Protein AF-A0A938GQ40-F1 (afdb_monomer_lite)

Radius of gyration: 32.39 Å; chains: 1; bounding box: 114×92×61 Å

Foldseek 3Di:
DVCQVVCPLVVQLLLQQLDFPRWRWFQDDPVRDIDTHGRHDDDDDDDDDAHDDPNRLSDQDDDDDDDDVPRDPDDDDPVDCPVVVVVVVVVVVVCVVCVVVLVPDDFDDPPPQDDSSCSNLRSQRSVQVSVDDCSNVVSVVSSCVRVVVCCCPVVNLLLVLLVQLVVVCVVVVDQKDFLVRSQVSQCPDPPHQQCQDDPNGHHQDSVNSQVSCVVLVFHWDFDDDPPDTHTIGGNVSCPSVCVPRPDDDPDPPPPDDDDDDDDDDDDDDDDDDDDDDDDDDDDDDDDDDDDDDDDDDDDDDDDDDDDDDDDDDD

Sequence (314 aa):
DTYLPDHDELRGLLNAGHKRGAKAYRCEGDRNEVRGFAAFAPAALAGIGNLPGTLHDRSIIIRLVRAKPGEVSARFDSRRTQAEAELCGKLTRWGMDNASALEKCDPILPSDMFNRIADNWRPLFAIAAVAGGDWPTRAAEAFRSLTATDDIEAHGIGVWLLSDIRAQFTAANTDRFSSGDLVEALHQIDGRPWAEFGKARRAISTNQLASLLRRFGVSSRGIRVGNHTPRGYILGDFADAFDRYLPPSPNLECNSATTPADIGDSRPVQPQQLSGLLQSQTMTSTTIDSGCCTVAAPKPDPSMDALNPEVLNV

Structure (mmCIF, N/CA/C/O backbone):
data_AF-A0A938GQ40-F1
#
_entry.id   AF-A0A938GQ40-F1
#
loop_
_atom_site.group_PDB
_atom_site.id
_atom_site.type_symbol
_atom_site.label_atom_id
_atom_site.label_alt_id
_atom_site.label_comp_id
_atom_site.label_asym_id
_atom_site.label_entity_id
_atom_site.label_seq_id
_atom_site.pdbx_PDB_ins_code
_atom_site.Cartn_x
_atom_site.Cartn_y
_atom_site.Cartn_z
_atom_site.occupancy
_atom_site.B_iso_or_equiv
_atom_site.auth_seq_id
_atom_site.auth_comp_id
_atom_site.auth_asym_id
_atom_site.auth_atom_id
_atom_site.pdbx_PDB_model_num
ATOM 1 N N . ASP A 1 1 ? 16.069 7.877 4.250 1.00 49.72 1 ASP A N 1
ATOM 2 C CA . ASP A 1 1 ? 14.977 7.238 5.000 1.00 49.72 1 ASP A CA 1
ATOM 3 C C . ASP A 1 1 ? 14.446 8.138 6.113 1.00 49.72 1 ASP A C 1
ATOM 5 O O . ASP A 1 1 ? 13.314 8.590 6.019 1.00 49.72 1 ASP A O 1
ATOM 9 N N . THR A 1 2 ? 15.294 8.535 7.068 1.00 54.34 2 THR A N 1
ATOM 10 C CA . THR A 1 2 ? 14.933 9.326 8.263 1.00 54.34 2 THR A CA 1
ATOM 11 C C . THR A 1 2 ? 14.072 10.575 8.018 1.00 54.34 2 THR A C 1
ATOM 13 O O . THR A 1 2 ? 13.286 10.936 8.882 1.00 54.34 2 THR A O 1
ATOM 16 N N . TYR A 1 3 ? 14.183 11.218 6.852 1.00 61.72 3 TYR A N 1
ATOM 17 C CA . TYR A 1 3 ? 13.510 12.490 6.550 1.00 61.72 3 TYR A CA 1
ATOM 18 C C . TYR A 1 3 ? 12.254 12.366 5.680 1.00 61.72 3 TYR A C 1
ATOM 20 O O . TYR A 1 3 ? 11.587 13.366 5.435 1.00 61.72 3 TYR A O 1
ATOM 28 N N . LEU A 1 4 ? 11.917 11.168 5.184 1.00 68.62 4 LEU A N 1
ATOM 29 C CA . LEU A 1 4 ? 10.747 10.990 4.316 1.00 68.62 4 LEU A CA 1
ATOM 30 C C . LEU A 1 4 ? 9.417 11.399 4.988 1.00 68.62 4 LEU A C 1
ATOM 32 O O . LEU A 1 4 ? 8.575 11.970 4.291 1.00 68.62 4 LEU A O 1
ATOM 36 N N . PRO A 1 5 ? 9.203 11.165 6.301 1.00 63.06 5 PRO A N 1
ATOM 37 C CA . PRO A 1 5 ? 7.997 11.631 6.985 1.00 63.06 5 PRO A CA 1
ATOM 38 C C . PRO A 1 5 ? 7.847 13.158 6.999 1.00 63.06 5 PRO A C 1
ATOM 40 O O . PRO A 1 5 ? 6.729 13.646 6.850 1.00 63.06 5 PRO A O 1
ATOM 43 N N . ASP A 1 6 ? 8.961 13.886 7.118 1.00 68.06 6 ASP A N 1
ATOM 44 C CA . ASP A 1 6 ? 8.983 15.338 7.340 1.00 68.06 6 ASP A CA 1
ATOM 45 C C . ASP A 1 6 ? 9.123 16.154 6.034 1.00 68.06 6 ASP A C 1
ATOM 47 O O . ASP A 1 6 ? 9.018 17.377 6.048 1.00 68.06 6 ASP A O 1
ATOM 51 N N . HIS A 1 7 ? 9.341 15.495 4.886 1.00 77.69 7 HIS A N 1
ATOM 52 C CA . HIS A 1 7 ? 9.513 16.145 3.579 1.00 77.69 7 HIS A CA 1
ATOM 53 C C . HIS A 1 7 ? 8.263 16.045 2.691 1.00 77.69 7 HIS A C 1
ATOM 55 O O . HIS A 1 7 ? 8.177 15.228 1.768 1.00 77.69 7 HIS A O 1
ATOM 61 N N . ASP A 1 8 ? 7.296 16.930 2.926 1.00 76.19 8 ASP A N 1
ATOM 62 C CA . ASP A 1 8 ? 6.026 17.025 2.187 1.00 76.19 8 ASP A CA 1
ATOM 63 C C . ASP A 1 8 ? 6.216 17.116 0.673 1.00 76.19 8 ASP A C 1
ATOM 65 O O . ASP A 1 8 ? 5.505 16.464 -0.094 1.00 76.19 8 ASP A O 1
ATOM 69 N N . GLU A 1 9 ? 7.223 17.866 0.233 1.00 81.06 9 GLU A N 1
ATOM 70 C CA . GLU A 1 9 ? 7.544 17.996 -1.182 1.00 81.06 9 GLU A CA 1
ATOM 71 C C . GLU A 1 9 ? 7.951 16.661 -1.807 1.00 81.06 9 GLU A C 1
ATOM 73 O O . GLU A 1 9 ? 7.414 16.276 -2.851 1.00 81.06 9 GLU A O 1
ATOM 78 N N . LEU A 1 10 ? 8.872 15.931 -1.172 1.00 83.75 10 LEU A N 1
ATOM 79 C CA . LEU A 1 10 ? 9.334 14.635 -1.666 1.00 83.75 10 LEU A CA 1
ATOM 80 C C . LEU A 1 10 ? 8.177 13.633 -1.701 1.00 83.75 10 LEU A C 1
ATOM 82 O O . LEU A 1 10 ? 8.013 12.908 -2.682 1.00 83.75 10 LEU A O 1
ATOM 86 N N . ARG A 1 11 ? 7.314 13.653 -0.678 1.00 80.94 11 ARG A N 1
ATOM 87 C CA . ARG A 1 11 ? 6.087 12.849 -0.667 1.00 80.94 11 ARG A CA 1
ATOM 88 C C . ARG A 1 11 ? 5.161 13.238 -1.813 1.00 80.94 11 ARG A C 1
ATOM 90 O O . ARG A 1 11 ? 4.616 12.358 -2.472 1.00 80.94 11 ARG A O 1
ATOM 97 N N . GLY A 1 12 ? 4.992 14.529 -2.085 1.00 81.94 12 GLY A N 1
ATOM 98 C CA . GLY A 1 12 ? 4.217 15.032 -3.218 1.00 81.94 12 GLY A CA 1
ATOM 99 C C . GLY A 1 12 ? 4.752 14.543 -4.567 1.00 81.94 12 GLY A C 1
ATOM 100 O O . GLY A 1 12 ? 3.968 14.120 -5.414 1.00 81.94 12 GLY A O 1
ATOM 101 N N . LEU A 1 13 ? 6.078 14.530 -4.743 1.00 88.62 13 LEU A N 1
ATOM 102 C CA . LEU A 1 13 ? 6.735 14.020 -5.950 1.00 88.62 13 LEU A CA 1
ATOM 103 C C . LEU A 1 13 ? 6.476 12.520 -6.143 1.00 88.62 13 LEU A C 1
ATOM 105 O O . LEU A 1 13 ? 5.992 12.110 -7.195 1.00 88.62 13 LEU A O 1
ATOM 109 N N . LEU A 1 14 ? 6.734 11.713 -5.112 1.00 88.81 14 LEU A N 1
ATOM 110 C CA . LEU A 1 14 ? 6.525 10.262 -5.150 1.00 88.81 14 LEU A CA 1
ATOM 111 C C . LEU A 1 14 ? 5.047 9.903 -5.376 1.00 88.81 14 LEU A C 1
ATOM 113 O O . LEU A 1 14 ? 4.726 9.028 -6.174 1.00 88.81 14 LEU A O 1
ATOM 117 N N . ASN A 1 15 ? 4.130 10.633 -4.738 1.00 84.25 15 ASN A N 1
ATOM 118 C CA . ASN A 1 15 ? 2.692 10.470 -4.938 1.00 84.25 15 ASN A CA 1
ATOM 119 C C . ASN A 1 15 ? 2.249 10.803 -6.370 1.00 84.25 15 ASN A C 1
ATOM 121 O O . ASN A 1 15 ? 1.366 10.128 -6.902 1.00 84.25 15 ASN A O 1
ATOM 125 N N . ALA A 1 16 ? 2.835 11.833 -6.989 1.00 88.31 16 ALA A N 1
ATOM 126 C CA . ALA A 1 16 ? 2.591 12.155 -8.393 1.00 88.31 16 ALA A CA 1
ATOM 127 C C . ALA A 1 16 ? 3.133 11.057 -9.323 1.00 88.31 16 ALA A C 1
ATOM 129 O O . ALA A 1 16 ? 2.549 10.805 -10.370 1.00 88.31 16 ALA A O 1
ATOM 130 N N . GLY A 1 17 ? 4.191 10.349 -8.922 1.00 90.56 17 GLY A N 1
ATOM 131 C CA . GLY A 1 17 ? 4.762 9.244 -9.689 1.00 90.56 17 GLY A CA 1
ATOM 132 C C . GLY A 1 17 ? 3.893 7.989 -9.800 1.00 90.56 17 GLY A C 1
ATOM 133 O O . GLY A 1 17 ? 4.200 7.123 -10.610 1.00 90.56 17 GLY A O 1
ATOM 134 N N . HIS A 1 18 ? 2.786 7.896 -9.055 1.00 88.00 18 HIS A N 1
ATOM 135 C CA . HIS A 1 18 ? 1.905 6.719 -9.042 1.00 88.00 18 HIS A CA 1
ATOM 136 C C . HIS A 1 18 ? 1.128 6.500 -10.349 1.00 88.00 18 HIS A C 1
ATOM 138 O O . HIS A 1 18 ? 0.825 5.364 -10.700 1.00 88.00 18 HIS A O 1
ATOM 144 N N . LYS A 1 19 ? 0.814 7.566 -11.098 1.00 84.44 19 LYS A N 1
ATOM 145 C CA . LYS A 1 19 ? 0.010 7.475 -12.327 1.00 84.44 19 LYS A CA 1
ATOM 146 C C . LYS A 1 19 ? 0.706 8.147 -13.503 1.00 84.44 19 LYS A C 1
ATOM 148 O O . LYS A 1 19 ? 1.144 9.294 -13.410 1.00 84.44 19 LYS A O 1
ATOM 153 N N . ARG A 1 20 ? 0.746 7.462 -14.650 1.00 87.88 20 ARG A N 1
ATOM 154 C CA . ARG A 1 20 ? 1.286 8.025 -15.896 1.00 87.88 20 ARG A CA 1
ATOM 155 C C . ARG A 1 20 ? 0.554 9.324 -16.255 1.00 87.88 20 ARG A C 1
ATOM 157 O O . ARG A 1 20 ? -0.672 9.382 -16.232 1.00 87.88 20 ARG A O 1
ATOM 164 N N . GLY A 1 21 ? 1.325 10.358 -16.589 1.00 88.81 21 GLY A N 1
ATOM 165 C CA . GLY A 1 21 ? 0.817 11.682 -16.968 1.00 88.81 21 GLY A CA 1
ATOM 166 C C . GLY A 1 21 ? 0.632 12.665 -15.807 1.00 88.81 21 GLY A C 1
ATOM 167 O O . GLY A 1 21 ? 0.490 13.861 -16.058 1.00 88.81 21 GLY A O 1
ATOM 168 N N . ALA A 1 22 ? 0.690 12.210 -14.552 1.00 86.81 22 ALA A N 1
ATOM 169 C CA . ALA A 1 22 ? 0.696 13.114 -13.409 1.00 86.81 22 ALA A CA 1
ATOM 170 C C . ALA A 1 22 ? 2.022 13.892 -13.318 1.00 86.81 22 ALA A C 1
ATOM 172 O O . ALA A 1 22 ? 3.095 13.404 -13.694 1.00 86.81 22 ALA A O 1
ATOM 173 N N . LYS A 1 23 ? 1.929 15.135 -12.834 1.00 89.81 23 LYS A N 1
ATOM 174 C CA . LYS A 1 23 ? 3.057 16.062 -12.715 1.00 89.81 23 LYS A CA 1
ATOM 175 C C . LYS A 1 23 ? 3.237 16.521 -11.275 1.00 89.81 23 LYS A C 1
ATOM 177 O O . LYS A 1 23 ? 2.257 16.753 -10.570 1.00 89.81 23 LYS A O 1
ATOM 182 N N . ALA A 1 24 ? 4.488 16.695 -10.869 1.00 89.06 24 ALA A N 1
ATOM 183 C CA . ALA A 1 24 ? 4.846 17.399 -9.647 1.00 89.06 24 ALA A CA 1
ATOM 184 C C . ALA A 1 24 ? 5.193 18.849 -9.996 1.00 89.06 24 ALA A C 1
ATOM 186 O O . ALA A 1 24 ? 6.027 19.088 -10.866 1.00 89.06 24 ALA A O 1
ATOM 187 N N . TYR A 1 25 ? 4.553 19.815 -9.343 1.00 88.56 25 TYR A N 1
ATOM 188 C CA . TYR A 1 25 ? 4.799 21.234 -9.596 1.00 88.56 25 TYR A CA 1
ATOM 189 C C . TYR A 1 25 ? 5.833 21.790 -8.615 1.00 88.56 25 TYR A C 1
ATOM 191 O O . TYR A 1 25 ? 5.762 21.506 -7.415 1.00 88.56 25 TYR A O 1
ATOM 199 N N . ARG A 1 26 ? 6.800 22.556 -9.126 1.00 85.62 26 ARG A N 1
ATOM 200 C CA . ARG A 1 26 ? 7.845 23.239 -8.349 1.00 85.62 26 ARG A CA 1
ATOM 201 C C . ARG A 1 26 ? 8.100 24.632 -8.901 1.00 85.62 26 ARG A C 1
ATOM 203 O O . ARG A 1 26 ? 7.919 24.850 -10.094 1.00 85.62 26 ARG A O 1
ATOM 210 N N . CYS A 1 27 ? 8.521 25.543 -8.032 1.00 89.69 27 CYS A N 1
ATOM 211 C CA . CYS A 1 27 ? 9.027 26.845 -8.444 1.00 89.69 27 CYS A CA 1
ATOM 212 C C . CYS A 1 27 ? 10.487 26.704 -8.892 1.00 89.69 27 CYS A C 1
ATOM 214 O O . CYS A 1 27 ? 11.266 26.022 -8.228 1.00 89.69 27 CYS A O 1
ATOM 216 N N . GLU A 1 28 ? 10.850 27.327 -10.009 1.00 86.38 28 GLU A N 1
ATOM 217 C CA . GLU A 1 28 ? 12.201 27.292 -10.572 1.00 86.38 28 GLU A CA 1
ATOM 218 C C . GLU A 1 28 ? 12.726 28.717 -10.827 1.00 86.38 28 GLU A C 1
ATOM 220 O O . GLU A 1 28 ? 11.982 29.607 -11.251 1.00 86.38 28 GLU A O 1
ATOM 225 N N . GLY A 1 29 ? 14.025 28.914 -10.573 1.00 85.62 29 GLY A N 1
ATOM 226 C CA . GLY A 1 29 ? 14.751 30.165 -10.807 1.00 85.62 29 GLY A CA 1
ATOM 227 C C . GLY A 1 29 ? 14.433 31.298 -9.825 1.00 85.62 29 GLY A C 1
ATOM 228 O O . GLY A 1 29 ? 13.521 31.213 -9.006 1.00 85.62 29 GLY A O 1
ATOM 229 N N . ASP A 1 30 ? 15.165 32.406 -9.957 1.00 85.88 30 ASP A N 1
ATOM 230 C CA . ASP A 1 30 ? 15.061 33.575 -9.063 1.00 85.88 30 ASP A CA 1
ATOM 231 C C . ASP A 1 30 ? 13.681 34.254 -9.103 1.00 85.88 30 ASP A C 1
ATOM 233 O O . ASP A 1 30 ? 13.309 35.006 -8.203 1.00 85.88 30 ASP A O 1
ATOM 237 N N . ARG A 1 31 ? 12.899 33.977 -10.155 1.00 88.25 31 ARG A N 1
ATOM 238 C CA . ARG A 1 31 ? 11.536 34.486 -10.351 1.00 88.25 31 ARG A CA 1
ATOM 239 C C . ARG A 1 31 ? 10.442 33.566 -9.795 1.00 88.25 31 ARG A C 1
ATOM 241 O O . ARG A 1 31 ? 9.274 33.929 -9.885 1.00 88.25 31 ARG A O 1
ATOM 248 N N . ASN A 1 32 ? 10.798 32.421 -9.201 1.00 87.62 32 ASN A N 1
ATOM 249 C CA . ASN A 1 32 ? 9.863 31.437 -8.639 1.00 87.62 32 ASN A CA 1
ATOM 250 C C . ASN A 1 32 ? 8.763 30.996 -9.626 1.00 87.62 32 ASN A C 1
ATOM 252 O O . ASN A 1 32 ? 7.588 30.896 -9.266 1.00 87.62 32 ASN A O 1
ATOM 256 N N . GLU A 1 33 ? 9.126 30.730 -10.880 1.00 91.50 33 GLU A N 1
ATOM 257 C CA . GLU A 1 33 ? 8.159 30.333 -11.906 1.00 91.50 33 GLU A CA 1
ATOM 258 C C . GLU A 1 33 ? 7.681 28.894 -11.669 1.00 91.50 33 GLU A C 1
ATOM 260 O O . GLU A 1 33 ? 8.485 27.979 -11.498 1.00 91.50 33 GLU A O 1
ATOM 265 N N . VAL A 1 34 ? 6.362 28.673 -11.662 1.00 92.00 34 VAL A N 1
ATOM 266 C CA . VAL A 1 34 ? 5.787 27.342 -11.419 1.00 92.00 34 VAL A CA 1
ATOM 267 C C . VAL A 1 34 ? 5.932 26.465 -12.662 1.00 92.00 34 VAL A C 1
ATOM 269 O O . VAL A 1 34 ? 5.334 26.732 -13.705 1.00 92.00 34 VAL A O 1
ATOM 272 N N . ARG A 1 35 ? 6.656 25.352 -12.529 1.00 91.12 35 ARG A N 1
ATOM 273 C CA . ARG A 1 35 ? 6.888 24.368 -13.588 1.00 91.12 35 ARG A CA 1
ATOM 274 C C . ARG A 1 35 ? 6.435 22.976 -13.165 1.00 91.12 35 ARG A C 1
ATOM 276 O O . ARG A 1 35 ? 6.619 22.560 -12.025 1.00 91.12 35 ARG A O 1
ATOM 283 N N . GLY A 1 36 ? 5.814 22.251 -14.094 1.00 90.56 36 GLY A N 1
ATOM 284 C CA . GLY A 1 36 ? 5.361 20.876 -13.882 1.00 90.56 36 GLY A CA 1
ATOM 285 C C . GLY A 1 36 ? 6.365 19.856 -14.415 1.00 90.56 36 GLY A C 1
ATOM 286 O O . GLY A 1 36 ? 6.652 19.846 -15.611 1.00 90.56 36 GLY A O 1
ATOM 287 N N . PHE A 1 37 ? 6.826 18.959 -13.551 1.00 89.62 37 PHE A N 1
ATOM 288 C CA . PHE A 1 37 ? 7.779 17.895 -13.856 1.00 89.62 37 PHE A CA 1
ATOM 289 C C . PHE A 1 37 ? 7.057 16.554 -13.979 1.00 89.62 37 PHE A C 1
ATOM 291 O O . PHE A 1 37 ? 6.207 16.225 -13.150 1.00 89.62 37 PHE A O 1
ATOM 298 N N . ALA A 1 38 ? 7.385 15.771 -15.008 1.00 91.38 38 ALA A N 1
ATOM 299 C CA . ALA A 1 38 ? 6.886 14.405 -15.125 1.00 91.38 38 ALA A CA 1
ATOM 300 C C . ALA A 1 38 ? 7.489 13.552 -14.000 1.00 91.38 38 ALA A C 1
ATOM 302 O O . ALA A 1 38 ? 8.706 13.438 -13.899 1.00 91.38 38 ALA A O 1
ATOM 303 N N . ALA A 1 39 ? 6.632 12.980 -13.155 1.00 90.00 39 ALA A N 1
ATOM 304 C CA . ALA A 1 39 ? 7.060 12.245 -11.964 1.00 90.00 39 ALA A CA 1
ATOM 305 C C . ALA A 1 39 ? 6.899 10.723 -12.099 1.00 90.00 39 ALA A C 1
ATOM 307 O O . ALA A 1 39 ? 7.335 9.982 -11.223 1.00 90.00 39 ALA A O 1
ATOM 308 N N . PHE A 1 40 ? 6.242 10.253 -13.166 1.00 93.31 40 PHE A N 1
ATOM 309 C CA . PHE A 1 40 ? 5.928 8.838 -13.351 1.00 93.31 40 PHE A CA 1
ATOM 310 C C . PHE A 1 40 ? 7.191 8.011 -13.594 1.00 93.31 40 PHE A C 1
ATOM 312 O O . PHE A 1 40 ? 7.798 8.097 -14.662 1.00 93.31 40 PHE A O 1
ATOM 319 N N . ALA A 1 41 ? 7.550 7.197 -12.607 1.00 89.81 41 ALA A N 1
ATOM 320 C CA . ALA A 1 41 ? 8.665 6.267 -12.660 1.00 89.81 41 ALA A CA 1
ATOM 321 C C . ALA A 1 41 ? 8.455 5.142 -11.632 1.00 89.81 41 ALA A C 1
ATOM 323 O O . ALA A 1 41 ? 7.827 5.380 -10.595 1.00 89.81 41 ALA A O 1
ATOM 324 N N . PRO A 1 42 ? 8.995 3.934 -11.872 1.00 88.75 42 PRO A N 1
ATOM 325 C CA . PRO A 1 42 ? 9.117 2.947 -10.811 1.00 88.75 42 PRO A CA 1
ATOM 326 C C . PRO A 1 42 ? 10.068 3.485 -9.734 1.00 88.75 42 PRO A C 1
ATOM 328 O O . PRO A 1 42 ? 11.162 3.960 -10.040 1.00 88.75 42 PRO A O 1
ATOM 331 N N . ALA A 1 43 ? 9.654 3.402 -8.473 1.00 90.56 43 ALA A N 1
ATOM 332 C CA . ALA A 1 43 ? 10.458 3.818 -7.333 1.00 90.56 43 ALA A CA 1
ATOM 333 C C . ALA A 1 43 ? 10.536 2.678 -6.318 1.00 90.56 43 ALA A C 1
ATOM 335 O O . ALA A 1 43 ? 9.515 2.112 -5.933 1.00 90.56 43 ALA A O 1
ATOM 336 N N . ALA A 1 44 ? 11.752 2.367 -5.874 1.00 91.25 44 ALA A N 1
ATOM 337 C CA . ALA A 1 44 ? 11.993 1.470 -4.755 1.00 91.25 44 ALA A CA 1
ATOM 338 C C . ALA A 1 44 ? 12.426 2.304 -3.548 1.00 91.25 44 ALA A C 1
ATOM 340 O O . ALA A 1 44 ? 13.376 3.085 -3.629 1.00 91.25 44 ALA A O 1
ATOM 341 N N . LEU A 1 45 ? 11.715 2.146 -2.436 1.00 88.19 45 LEU A N 1
ATOM 342 C CA . LEU A 1 45 ? 12.014 2.810 -1.175 1.00 88.19 45 LEU A CA 1
ATOM 343 C C . LEU A 1 45 ? 12.424 1.743 -0.164 1.00 88.19 45 LEU A C 1
ATOM 345 O O . LEU A 1 45 ? 11.729 0.744 -0.002 1.00 88.19 45 LEU A O 1
ATOM 349 N N . ALA A 1 46 ? 13.546 1.964 0.513 1.00 87.44 46 ALA A N 1
ATOM 350 C CA . ALA A 1 46 ? 13.999 1.125 1.612 1.00 87.44 46 ALA A CA 1
ATOM 351 C C . ALA A 1 46 ? 14.092 1.978 2.874 1.00 87.44 46 ALA A C 1
ATOM 353 O O . ALA A 1 46 ? 14.667 3.072 2.848 1.00 87.44 46 ALA A O 1
ATOM 354 N N . GLY A 1 47 ? 13.525 1.471 3.965 1.00 82.56 47 GLY A N 1
ATOM 355 C CA . GLY A 1 47 ? 13.490 2.198 5.217 1.00 82.56 47 GLY A CA 1
ATOM 356 C C . GLY A 1 47 ? 13.032 1.385 6.416 1.00 82.56 47 GLY A C 1
ATOM 357 O O . GLY A 1 47 ? 12.585 0.247 6.282 1.00 82.56 47 GLY A O 1
ATOM 358 N N . ILE A 1 48 ? 13.182 1.978 7.596 1.00 73.50 48 ILE A N 1
ATOM 359 C CA . ILE A 1 48 ? 12.776 1.415 8.880 1.00 73.50 48 ILE A CA 1
ATOM 360 C C . ILE A 1 48 ? 11.420 2.002 9.274 1.00 73.50 48 ILE A C 1
ATOM 362 O O . ILE A 1 48 ? 11.249 3.216 9.366 1.00 73.50 48 ILE A O 1
ATOM 366 N N . GLY A 1 49 ? 10.473 1.122 9.595 1.00 71.69 49 GLY A N 1
ATOM 367 C CA . GLY A 1 49 ? 9.118 1.502 9.987 1.00 71.69 49 GLY A CA 1
ATOM 368 C C . GLY A 1 49 ? 8.156 1.563 8.801 1.00 71.69 49 GLY A C 1
ATOM 369 O O . GLY A 1 49 ? 8.389 0.951 7.763 1.00 71.69 49 GLY A O 1
ATOM 370 N N . ASN A 1 50 ? 7.042 2.272 8.982 1.00 70.69 50 ASN A N 1
ATOM 371 C CA . ASN A 1 50 ? 5.949 2.306 8.010 1.00 70.69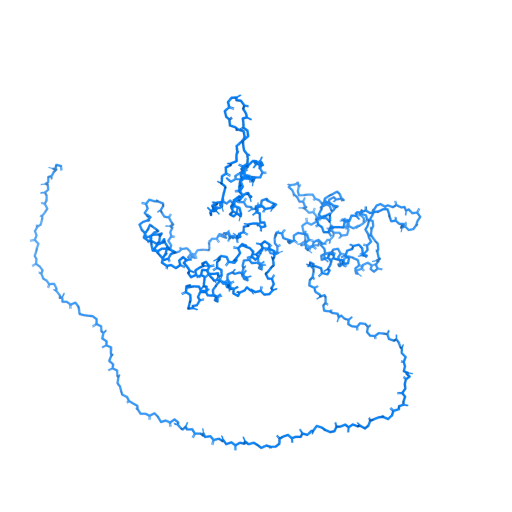 50 ASN A CA 1
ATOM 372 C C . ASN A 1 50 ? 6.022 3.543 7.102 1.00 70.69 50 ASN A C 1
ATOM 374 O O . ASN A 1 50 ? 6.387 4.635 7.546 1.00 70.69 50 ASN A O 1
ATOM 378 N N . LEU A 1 51 ? 5.594 3.386 5.844 1.00 71.69 51 LEU A N 1
ATOM 379 C CA . LEU A 1 51 ? 5.439 4.506 4.915 1.00 71.69 51 LEU A CA 1
ATOM 380 C C . LEU A 1 51 ? 4.277 5.430 5.336 1.00 71.69 51 LEU A C 1
ATOM 382 O O . LEU A 1 51 ? 3.255 4.957 5.836 1.00 71.69 51 LEU A O 1
ATOM 386 N N . PRO A 1 52 ? 4.389 6.753 5.119 1.00 66.69 52 PRO A N 1
ATOM 387 C CA . PRO A 1 52 ? 3.366 7.701 5.540 1.00 66.69 52 PRO A CA 1
ATOM 388 C C . PRO A 1 52 ? 2.163 7.753 4.581 1.00 66.69 52 PRO A C 1
ATOM 390 O O . PRO A 1 52 ? 2.315 8.025 3.388 1.00 66.69 52 PRO A O 1
ATOM 393 N N . GLY A 1 53 ? 0.953 7.624 5.138 1.00 67.56 53 GLY A N 1
ATOM 394 C CA . GLY A 1 53 ? -0.322 7.975 4.496 1.00 67.56 53 GLY A CA 1
ATOM 395 C C . GLY A 1 53 ? -0.476 7.447 3.067 1.00 67.56 53 GLY A C 1
ATOM 396 O O . GLY A 1 53 ? -0.313 6.263 2.812 1.00 67.56 53 GLY A O 1
ATOM 397 N N . THR A 1 54 ? -0.739 8.344 2.115 1.00 67.62 54 THR A N 1
ATOM 398 C CA . THR A 1 54 ? -1.021 7.990 0.713 1.00 67.62 54 THR A CA 1
ATOM 399 C C . THR A 1 54 ? 0.116 7.273 -0.015 1.00 67.62 54 THR A C 1
ATOM 401 O O . THR A 1 54 ? -0.148 6.656 -1.044 1.00 67.62 54 THR A O 1
ATOM 404 N N . LEU A 1 55 ? 1.367 7.377 0.455 1.00 76.00 55 LEU A N 1
ATOM 405 C CA . LEU A 1 55 ? 2.475 6.612 -0.126 1.00 76.00 55 LEU A CA 1
ATOM 406 C C . LEU A 1 55 ? 2.345 5.129 0.199 1.00 76.00 55 LEU A C 1
ATOM 408 O O . LEU A 1 55 ? 2.636 4.305 -0.661 1.00 76.00 55 LEU A O 1
ATOM 412 N N . HIS A 1 56 ? 1.864 4.804 1.399 1.00 76.81 56 HIS A N 1
ATOM 413 C CA . HIS A 1 56 ? 1.578 3.432 1.792 1.00 76.81 56 HIS A CA 1
ATOM 414 C C . HIS A 1 56 ? 0.535 2.811 0.856 1.00 76.81 56 HIS A C 1
ATOM 416 O O . HIS A 1 56 ? 0.802 1.797 0.223 1.00 76.81 56 HIS A O 1
ATOM 422 N N . ASP A 1 57 ? -0.606 3.483 0.668 1.00 69.31 57 ASP A N 1
ATOM 423 C CA . ASP A 1 57 ? -1.709 2.993 -0.179 1.00 69.31 57 ASP A CA 1
ATOM 424 C C . ASP A 1 57 ? -1.321 2.836 -1.662 1.00 69.31 57 ASP A C 1
ATOM 426 O O . ASP A 1 57 ? -2.013 2.178 -2.437 1.00 69.31 57 ASP A O 1
ATOM 430 N N . ARG A 1 58 ? -0.238 3.493 -2.088 1.00 81.31 58 ARG A N 1
ATOM 431 C CA . ARG A 1 58 ? 0.288 3.504 -3.463 1.00 81.31 58 ARG A CA 1
ATOM 432 C C . ARG A 1 58 ? 1.527 2.626 -3.644 1.00 81.31 58 ARG A C 1
ATOM 434 O O . ARG A 1 58 ? 2.177 2.717 -4.683 1.00 81.31 58 ARG A O 1
ATOM 441 N N . SER A 1 59 ? 1.872 1.823 -2.643 1.00 85.06 59 SER A N 1
ATOM 442 C CA . SER A 1 59 ? 3.054 0.965 -2.654 1.00 85.06 59 SER A CA 1
ATOM 443 C C . SER A 1 59 ? 2.672 -0.503 -2.488 1.00 85.06 59 SER A C 1
ATOM 445 O O . SER A 1 59 ? 1.613 -0.831 -1.960 1.00 85.06 59 SER A O 1
ATOM 447 N N . ILE A 1 60 ? 3.565 -1.388 -2.926 1.00 88.19 60 ILE A N 1
ATOM 448 C CA . ILE A 1 60 ? 3.572 -2.798 -2.526 1.00 88.19 60 ILE A CA 1
ATOM 449 C C . ILE A 1 60 ? 4.642 -2.923 -1.446 1.00 88.19 60 ILE A C 1
ATOM 451 O O . ILE A 1 60 ? 5.820 -2.676 -1.717 1.00 88.19 60 ILE A O 1
ATOM 455 N N . ILE A 1 61 ? 4.238 -3.238 -0.217 1.00 85.31 61 ILE A N 1
ATOM 456 C CA . ILE A 1 61 ? 5.153 -3.277 0.923 1.00 85.31 61 ILE A CA 1
ATOM 457 C C . ILE A 1 61 ? 5.799 -4.656 1.011 1.00 85.31 61 ILE A C 1
ATOM 459 O O . ILE A 1 61 ? 5.124 -5.679 1.077 1.00 85.31 61 ILE A O 1
ATOM 463 N N . ILE A 1 62 ? 7.131 -4.678 1.044 1.00 87.12 62 ILE A N 1
ATOM 464 C CA . ILE A 1 62 ? 7.917 -5.887 1.293 1.00 87.12 62 ILE A CA 1
ATOM 465 C C . ILE A 1 62 ? 8.610 -5.706 2.640 1.00 87.12 62 ILE A C 1
ATOM 467 O O . ILE A 1 62 ? 9.556 -4.925 2.766 1.00 87.12 62 ILE A O 1
ATOM 471 N N . ARG A 1 63 ? 8.128 -6.415 3.663 1.00 79.19 63 ARG A N 1
ATOM 472 C CA . ARG A 1 63 ? 8.711 -6.361 5.008 1.00 79.19 63 ARG A CA 1
ATOM 473 C C . ARG A 1 63 ? 9.942 -7.253 5.071 1.00 79.19 63 ARG A C 1
ATOM 475 O O . ARG A 1 63 ? 9.870 -8.455 4.834 1.00 79.19 63 ARG A O 1
ATOM 482 N N . LEU A 1 64 ? 11.077 -6.653 5.414 1.00 80.75 64 LEU A N 1
ATOM 483 C CA . LEU A 1 64 ? 12.313 -7.386 5.651 1.00 80.75 64 LEU A CA 1
ATOM 484 C C . LEU A 1 64 ? 12.378 -7.805 7.120 1.00 80.75 64 LEU A C 1
ATOM 486 O O . LEU A 1 64 ? 12.286 -6.970 8.019 1.00 80.75 64 LEU A O 1
ATOM 490 N N . VAL A 1 65 ? 12.568 -9.100 7.358 1.00 76.00 65 VAL A N 1
ATOM 491 C CA . VAL A 1 65 ? 12.782 -9.667 8.694 1.00 76.00 65 VAL A CA 1
ATOM 492 C C . VAL A 1 65 ? 14.249 -10.029 8.884 1.00 76.00 65 VAL A C 1
ATOM 494 O O . VAL A 1 65 ? 14.982 -10.258 7.920 1.00 76.00 65 VAL A O 1
ATOM 497 N N . ARG A 1 66 ? 14.705 -10.073 10.141 1.00 72.75 66 ARG A N 1
ATOM 498 C CA . ARG A 1 66 ? 16.058 -10.557 10.437 1.00 72.75 66 ARG A CA 1
ATOM 499 C C . ARG A 1 66 ? 16.161 -12.024 10.031 1.00 72.75 66 ARG A C 1
ATOM 501 O O . ARG A 1 66 ? 15.395 -12.844 10.527 1.00 72.75 66 ARG A O 1
ATOM 508 N N . ALA A 1 67 ? 17.131 -12.325 9.176 1.00 78.00 67 ALA A N 1
ATOM 509 C CA . ALA A 1 67 ? 17.436 -13.690 8.784 1.00 78.00 67 ALA A CA 1
ATOM 510 C C . ALA A 1 67 ? 17.880 -14.522 9.992 1.00 78.00 67 ALA A C 1
ATOM 512 O O . ALA A 1 67 ? 18.687 -14.068 10.813 1.00 78.00 67 ALA A O 1
ATOM 513 N N . LYS A 1 68 ? 17.387 -15.755 10.077 1.00 75.94 68 LYS A N 1
ATOM 514 C CA . LYS A 1 68 ? 17.909 -16.762 11.001 1.00 75.94 68 LYS A CA 1
ATOM 515 C C . LYS A 1 68 ? 19.274 -17.266 10.516 1.00 75.94 68 LYS A C 1
ATOM 517 O O . LYS A 1 68 ? 19.604 -17.134 9.331 1.00 75.94 68 LYS A O 1
ATOM 522 N N . PRO A 1 69 ? 20.079 -17.879 11.404 1.00 81.31 69 PRO A N 1
ATOM 523 C CA . PRO A 1 69 ? 21.306 -18.548 10.990 1.00 81.31 69 PRO A CA 1
ATOM 524 C C . PRO A 1 69 ? 21.030 -19.545 9.853 1.00 81.31 69 PRO A C 1
ATOM 526 O O . PRO A 1 69 ? 20.195 -20.432 9.999 1.00 81.31 69 PRO A O 1
ATOM 529 N N . GLY A 1 70 ? 21.716 -19.377 8.720 1.00 85.62 70 GLY A N 1
ATOM 530 C CA . GLY A 1 70 ? 21.593 -20.252 7.549 1.00 85.62 70 GLY A CA 1
ATOM 531 C C . GLY A 1 70 ? 20.496 -19.898 6.532 1.00 85.62 70 GLY A C 1
ATOM 532 O O . GLY A 1 70 ? 20.480 -20.508 5.470 1.00 85.62 70 GLY A O 1
ATOM 533 N N . GLU A 1 71 ? 19.620 -18.915 6.785 1.00 82.69 71 GLU A N 1
ATOM 534 C CA . GLU A 1 71 ? 18.569 -18.528 5.814 1.00 82.69 71 GLU A CA 1
ATOM 535 C C . GLU A 1 71 ? 19.106 -17.705 4.632 1.00 82.69 71 GLU A C 1
ATOM 537 O O . GLU A 1 71 ? 18.553 -17.746 3.536 1.00 82.69 71 GLU A O 1
ATOM 542 N N . VAL A 1 72 ? 20.194 -16.957 4.837 1.00 85.56 72 VAL A N 1
ATOM 543 C CA . VAL A 1 72 ? 20.841 -16.172 3.778 1.00 85.56 72 VAL A CA 1
ATOM 544 C C . VAL A 1 72 ? 22.027 -16.960 3.240 1.00 85.56 72 VAL A C 1
ATOM 546 O O . VAL A 1 72 ? 23.032 -17.129 3.928 1.00 85.56 72 VAL A O 1
ATOM 549 N N . SER A 1 73 ? 21.901 -17.427 1.997 1.00 83.69 73 SER A N 1
ATOM 550 C CA . SER A 1 73 ? 22.897 -18.266 1.318 1.00 83.69 73 SER A CA 1
ATOM 551 C C . SER A 1 73 ? 24.195 -17.526 0.993 1.00 83.69 73 SER A C 1
ATOM 553 O O . SER A 1 73 ? 25.275 -18.111 1.046 1.00 83.69 73 SER A O 1
ATOM 555 N N . ALA A 1 74 ? 24.105 -16.236 0.669 1.00 85.06 74 ALA A N 1
ATOM 556 C CA . ALA A 1 74 ? 25.250 -15.388 0.383 1.00 85.06 74 ALA A CA 1
ATOM 557 C C . ALA A 1 74 ? 24.957 -13.938 0.768 1.00 85.06 74 ALA A C 1
ATOM 559 O O . ALA A 1 74 ? 23.851 -13.428 0.586 1.00 85.06 74 ALA A O 1
ATOM 560 N N . ARG A 1 75 ? 25.978 -13.248 1.280 1.00 84.81 75 ARG A N 1
ATOM 561 C CA . ARG A 1 75 ? 25.907 -11.804 1.503 1.00 84.81 75 ARG A CA 1
ATOM 562 C C . ARG A 1 75 ? 25.971 -11.085 0.156 1.00 84.81 75 ARG A C 1
ATOM 564 O O . ARG A 1 75 ? 26.859 -11.365 -0.643 1.00 84.81 75 ARG A O 1
ATOM 571 N N . PHE A 1 76 ? 25.087 -10.112 -0.047 1.00 88.19 76 PHE A N 1
ATOM 572 C CA . PHE A 1 76 ? 25.176 -9.203 -1.187 1.00 88.19 76 PHE A CA 1
ATOM 573 C C . PHE A 1 76 ? 26.468 -8.368 -1.126 1.00 88.19 76 PHE A C 1
ATOM 575 O O . PHE A 1 76 ? 26.761 -7.746 -0.099 1.00 88.19 76 PHE A O 1
ATOM 582 N N . ASP A 1 77 ? 27.224 -8.340 -2.226 1.00 90.06 77 ASP A N 1
ATOM 583 C CA . ASP A 1 77 ? 28.426 -7.518 -2.391 1.00 90.06 77 ASP A CA 1
ATOM 584 C C . ASP A 1 77 ? 28.215 -6.524 -3.535 1.00 90.06 77 ASP A C 1
ATOM 586 O O . ASP A 1 77 ? 28.247 -6.883 -4.711 1.00 90.06 77 ASP A O 1
ATOM 590 N N . SER A 1 78 ? 28.048 -5.248 -3.188 1.00 91.06 78 SER A N 1
ATOM 591 C CA . SER A 1 78 ? 27.797 -4.170 -4.150 1.00 91.06 78 SER A CA 1
ATOM 592 C C . SER A 1 78 ? 28.939 -3.934 -5.142 1.00 91.06 78 SER A C 1
ATOM 594 O O . SER A 1 78 ? 28.754 -3.215 -6.120 1.00 91.06 78 SER A O 1
ATOM 596 N N . ARG A 1 79 ? 30.117 -4.524 -4.917 1.00 94.19 79 ARG A N 1
ATOM 597 C CA . ARG A 1 79 ? 31.267 -4.441 -5.829 1.00 94.19 79 ARG A CA 1
ATOM 598 C C . ARG A 1 79 ? 31.244 -5.530 -6.902 1.00 94.19 79 ARG A C 1
ATOM 600 O O . ARG A 1 79 ? 32.041 -5.474 -7.833 1.00 94.19 79 ARG A O 1
ATOM 607 N N . ARG A 1 80 ? 30.381 -6.542 -6.764 1.00 92.56 80 ARG A N 1
ATOM 608 C CA . ARG A 1 80 ? 30.305 -7.708 -7.655 1.00 92.56 80 ARG A CA 1
ATOM 609 C C . ARG A 1 80 ? 28.870 -7.914 -8.132 1.00 92.56 80 ARG A C 1
ATOM 611 O O . ARG A 1 80 ? 28.187 -8.807 -7.654 1.00 92.56 80 ARG A O 1
ATOM 618 N N . THR A 1 81 ? 28.449 -7.104 -9.099 1.00 95.00 81 THR A N 1
ATOM 619 C CA . THR A 1 81 ? 27.054 -7.036 -9.571 1.00 95.00 81 THR A CA 1
ATOM 620 C C . THR A 1 81 ? 26.835 -7.612 -10.977 1.00 95.00 81 THR A C 1
ATOM 622 O O . THR A 1 81 ? 25.877 -7.263 -11.667 1.00 95.00 81 THR A O 1
ATOM 625 N N . GLN A 1 82 ? 27.748 -8.467 -11.455 1.00 95.38 82 GLN A N 1
ATOM 626 C CA . GLN A 1 82 ? 27.719 -8.983 -12.830 1.00 95.38 82 GLN A CA 1
ATOM 627 C C . GLN A 1 82 ? 26.439 -9.784 -13.123 1.00 95.38 82 GLN A C 1
ATOM 629 O O . GLN A 1 82 ? 25.852 -9.637 -14.193 1.00 95.38 82 GLN A O 1
ATOM 634 N N . ALA A 1 83 ? 25.996 -10.604 -12.165 1.00 92.69 83 ALA A N 1
ATOM 635 C CA . ALA A 1 83 ? 24.790 -11.416 -12.306 1.00 92.69 83 ALA A CA 1
ATOM 636 C C . ALA A 1 83 ? 23.524 -10.543 -12.343 1.00 92.69 83 ALA A C 1
ATOM 638 O O . ALA A 1 83 ? 22.628 -10.777 -13.152 1.00 92.69 83 ALA A O 1
ATOM 639 N N . GLU A 1 84 ? 23.466 -9.500 -11.514 1.00 93.50 84 GLU A N 1
ATOM 640 C CA . GLU A 1 84 ? 22.378 -8.525 -11.486 1.00 93.50 84 GLU A CA 1
ATOM 641 C C . GLU A 1 84 ? 22.332 -7.713 -12.783 1.00 93.50 84 GLU A C 1
ATOM 643 O O . GLU A 1 84 ? 21.252 -7.491 -13.327 1.00 93.50 84 GLU A O 1
ATOM 648 N N . ALA A 1 85 ? 23.488 -7.309 -13.317 1.00 95.38 85 ALA A N 1
ATOM 649 C CA . ALA A 1 85 ? 23.572 -6.607 -14.595 1.00 95.38 85 ALA A CA 1
ATOM 650 C C . ALA A 1 85 ? 23.066 -7.479 -15.757 1.00 95.38 85 ALA A C 1
ATOM 652 O O . ALA A 1 85 ? 22.290 -7.011 -16.593 1.00 95.38 85 ALA A O 1
ATOM 653 N N . GLU A 1 86 ? 23.448 -8.759 -15.786 1.00 97.25 86 GLU A N 1
ATOM 654 C CA . GLU A 1 86 ? 22.944 -9.722 -16.768 1.00 97.25 86 GLU A CA 1
ATOM 655 C C . GLU A 1 86 ? 21.425 -9.909 -16.643 1.00 97.25 86 GLU A C 1
ATOM 657 O O . GLU A 1 86 ? 20.704 -9.862 -17.644 1.00 97.25 86 GLU A O 1
ATOM 662 N N . LEU A 1 87 ? 20.920 -10.070 -15.416 1.00 96.12 87 LEU A N 1
ATOM 663 C CA . LEU A 1 87 ? 19.490 -10.190 -15.148 1.00 96.12 87 LEU A CA 1
ATOM 664 C C . LEU A 1 87 ? 18.726 -8.941 -15.610 1.00 96.12 87 LEU A C 1
ATOM 666 O O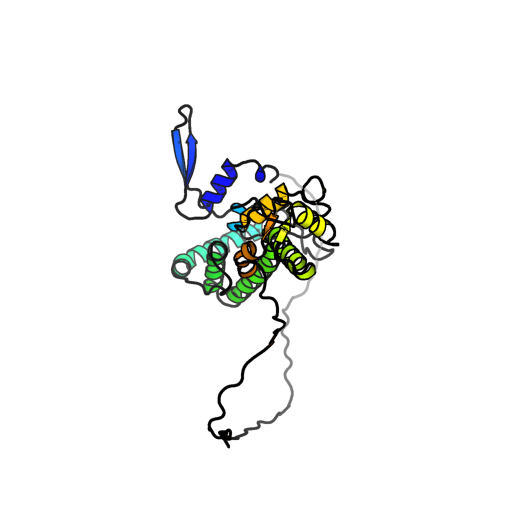 . LEU A 1 87 ? 17.715 -9.070 -16.297 1.00 96.12 87 LEU A O 1
ATOM 670 N N . CYS A 1 88 ? 19.230 -7.741 -15.313 1.00 95.88 88 CYS A N 1
ATOM 671 C CA . CYS A 1 88 ? 18.662 -6.481 -15.796 1.00 95.88 88 CYS A CA 1
ATOM 672 C C . CYS A 1 88 ? 18.588 -6.435 -17.328 1.00 95.88 88 CYS A C 1
ATOM 674 O O . CYS A 1 88 ? 17.561 -6.033 -17.881 1.00 95.88 88 CYS A O 1
ATOM 676 N N . GLY A 1 89 ? 19.637 -6.885 -18.023 1.00 97.88 89 GLY A N 1
ATOM 677 C CA . GLY A 1 89 ? 19.645 -6.985 -19.484 1.00 97.88 89 GLY A CA 1
ATOM 678 C C . GLY A 1 89 ? 18.569 -7.938 -20.012 1.00 97.88 89 GLY A C 1
ATOM 679 O O . GLY A 1 89 ? 17.799 -7.570 -20.903 1.00 97.88 89 GLY A O 1
ATOM 680 N N . LYS A 1 90 ? 18.454 -9.131 -19.416 1.00 97.88 90 LYS A N 1
ATOM 681 C CA . LYS A 1 90 ? 17.430 -10.128 -19.776 1.00 97.88 90 LYS A CA 1
ATOM 682 C C . LYS A 1 90 ? 16.011 -9.602 -19.558 1.00 97.88 90 LYS A C 1
ATOM 684 O O . LYS A 1 90 ? 15.179 -9.715 -20.455 1.00 97.88 90 LYS A O 1
ATOM 689 N N . LEU A 1 91 ? 15.749 -8.985 -18.405 1.00 95.94 91 LEU A N 1
ATOM 690 C CA . LEU A 1 91 ? 14.445 -8.399 -18.078 1.00 95.94 91 LEU A CA 1
ATOM 691 C C . LEU A 1 91 ? 14.088 -7.248 -19.025 1.00 95.94 91 LEU A C 1
ATOM 693 O O . LEU A 1 91 ? 12.949 -7.159 -19.481 1.00 95.94 91 LEU A O 1
ATOM 697 N N . THR A 1 92 ? 15.065 -6.406 -19.373 1.00 96.94 92 THR A N 1
ATOM 698 C CA . THR A 1 92 ? 14.872 -5.306 -20.329 1.00 96.94 92 THR A CA 1
ATOM 699 C C . THR A 1 92 ? 14.482 -5.838 -21.704 1.00 96.94 92 THR A C 1
ATOM 701 O O . THR A 1 92 ? 13.487 -5.394 -22.278 1.00 96.94 92 THR A O 1
ATOM 704 N N . ARG A 1 93 ? 15.229 -6.822 -22.223 1.00 98.19 93 ARG A N 1
ATOM 705 C CA . ARG A 1 93 ? 14.945 -7.446 -23.523 1.00 98.19 93 ARG A CA 1
ATOM 706 C C . ARG A 1 93 ? 13.562 -8.094 -23.535 1.00 98.19 93 ARG A C 1
ATOM 708 O O . ARG A 1 93 ? 12.768 -7.782 -24.418 1.00 98.19 93 ARG A O 1
ATOM 715 N N . TRP A 1 94 ? 13.245 -8.893 -22.512 1.00 97.75 94 TRP A N 1
ATOM 716 C CA . TRP A 1 94 ? 11.937 -9.535 -22.370 1.00 97.75 94 TRP A CA 1
ATOM 717 C C . TRP A 1 94 ? 10.792 -8.516 -22.335 1.00 97.75 94 TRP A C 1
ATOM 719 O O . TRP A 1 94 ? 9.803 -8.684 -23.046 1.00 97.75 94 TRP A O 1
ATOM 729 N N . GLY A 1 95 ? 10.935 -7.432 -21.566 1.00 96.38 95 GLY A N 1
ATOM 730 C CA . GLY A 1 95 ? 9.925 -6.376 -21.490 1.00 96.38 95 GLY A CA 1
ATOM 731 C C . GLY A 1 95 ? 9.690 -5.686 -22.835 1.00 96.38 95 GLY A C 1
ATOM 732 O O . GLY A 1 95 ? 8.546 -5.415 -23.194 1.00 96.38 95 GLY A O 1
ATOM 733 N N . MET A 1 96 ? 10.754 -5.454 -23.612 1.00 97.19 96 MET A N 1
ATOM 734 C CA . MET A 1 96 ? 10.644 -4.901 -24.966 1.00 97.19 96 MET A CA 1
ATOM 735 C C . MET A 1 96 ? 9.968 -5.875 -25.937 1.00 97.19 96 MET A C 1
ATOM 737 O O . MET A 1 96 ? 9.106 -5.457 -26.704 1.00 97.19 96 MET A O 1
ATOM 741 N N . ASP A 1 97 ? 10.333 -7.160 -25.902 1.00 98.06 97 ASP A N 1
ATOM 742 C CA . ASP A 1 97 ? 9.741 -8.187 -26.778 1.00 98.06 97 ASP A CA 1
ATOM 743 C C . ASP A 1 97 ? 8.247 -8.396 -26.514 1.00 98.06 97 ASP A C 1
ATOM 745 O O . ASP A 1 97 ? 7.480 -8.678 -27.432 1.00 98.06 97 ASP A O 1
ATOM 749 N N . ASN A 1 98 ? 7.820 -8.217 -25.264 1.00 97.81 98 ASN A N 1
ATOM 750 C CA . ASN A 1 98 ? 6.450 -8.474 -24.833 1.00 97.81 98 ASN A CA 1
ATOM 751 C C . ASN A 1 98 ? 5.611 -7.199 -24.663 1.00 97.81 98 ASN A C 1
ATOM 753 O O . ASN A 1 98 ? 4.478 -7.280 -24.190 1.00 97.81 98 ASN A O 1
ATOM 757 N N . ALA A 1 99 ? 6.115 -6.027 -25.064 1.00 96.69 99 ALA A N 1
ATOM 758 C CA . ALA A 1 99 ? 5.454 -4.742 -24.827 1.00 96.69 99 ALA A CA 1
ATOM 759 C C . ALA A 1 99 ? 4.007 -4.705 -25.356 1.00 96.69 99 ALA A C 1
ATOM 761 O O . ALA A 1 99 ? 3.092 -4.328 -24.626 1.00 96.69 99 ALA A O 1
ATOM 762 N N . SER A 1 100 ? 3.774 -5.170 -26.589 1.00 97.19 100 SER A N 1
ATOM 763 C CA . SER A 1 100 ? 2.426 -5.214 -27.176 1.00 97.19 100 SER A CA 1
ATOM 764 C C . SER A 1 100 ? 1.500 -6.236 -26.509 1.00 97.19 100 SER A C 1
ATOM 766 O O . SER A 1 100 ? 0.285 -6.046 -26.517 1.00 97.19 100 SER A O 1
ATOM 768 N N . ALA A 1 101 ? 2.046 -7.325 -25.959 1.00 97.06 101 ALA A N 1
ATOM 769 C CA . ALA A 1 101 ? 1.264 -8.306 -25.210 1.00 97.06 101 ALA A CA 1
ATOM 770 C C . ALA A 1 101 ? 0.861 -7.740 -23.842 1.00 97.06 101 ALA A C 1
ATOM 772 O O . ALA A 1 101 ? -0.301 -7.837 -23.462 1.00 97.06 101 ALA A O 1
ATOM 773 N N . LEU A 1 102 ? 1.795 -7.078 -23.152 1.00 96.12 102 LEU A N 1
ATOM 774 C CA . LEU A 1 102 ? 1.557 -6.406 -21.874 1.00 96.12 102 LEU A CA 1
ATOM 775 C C . LEU A 1 102 ? 0.525 -5.279 -22.000 1.00 96.12 102 LEU A C 1
ATOM 777 O O . LEU A 1 102 ? -0.341 -5.160 -21.143 1.00 96.12 102 LEU A O 1
ATOM 781 N N . GLU A 1 103 ? 0.578 -4.486 -23.074 1.00 94.31 103 GLU A N 1
ATOM 782 C CA . GLU A 1 103 ? -0.380 -3.397 -23.317 1.00 94.31 103 GLU A CA 1
ATOM 783 C C . GLU A 1 103 ? -1.821 -3.900 -23.500 1.00 94.31 103 GLU A C 1
ATOM 785 O O . GLU A 1 103 ? -2.767 -3.248 -23.064 1.00 94.31 103 GLU A O 1
ATOM 790 N N . LYS A 1 104 ? -1.992 -5.069 -24.126 1.00 95.50 104 LYS A N 1
ATOM 791 C CA . LYS A 1 104 ? -3.305 -5.683 -24.381 1.00 95.50 104 LYS A CA 1
ATOM 792 C C . LYS A 1 104 ? -3.779 -6.592 -23.249 1.00 95.50 104 LYS A C 1
ATOM 794 O O . LYS A 1 104 ? -4.917 -7.053 -23.284 1.00 95.50 104 LYS A O 1
ATOM 799 N N . CYS A 1 105 ? -2.905 -6.910 -22.299 1.00 95.62 105 CYS A N 1
ATOM 800 C CA . CYS A 1 105 ? -3.204 -7.851 -21.235 1.00 95.62 105 CYS A CA 1
ATOM 801 C C . CYS A 1 105 ? -4.182 -7.224 -20.238 1.00 95.62 105 CYS A C 1
ATOM 803 O O . CYS A 1 105 ? -3.870 -6.223 -19.593 1.00 95.62 105 CYS A O 1
ATOM 805 N N . ASP A 1 106 ? -5.343 -7.858 -20.078 1.00 93.12 106 ASP A N 1
ATOM 806 C CA . ASP A 1 106 ? -6.232 -7.609 -18.952 1.00 93.12 106 ASP A CA 1
ATOM 807 C C . ASP A 1 106 ? -6.150 -8.798 -17.984 1.00 93.12 106 ASP A C 1
ATOM 809 O O . ASP A 1 106 ? -6.770 -9.837 -18.231 1.00 93.12 106 ASP A O 1
ATOM 813 N N . PRO A 1 107 ? -5.299 -8.726 -16.946 1.00 91.62 107 PRO A N 1
ATOM 814 C CA . PRO A 1 107 ? -5.067 -9.869 -16.083 1.00 91.62 107 PRO A CA 1
ATOM 815 C C . PRO A 1 107 ? -6.274 -10.154 -15.189 1.00 91.62 107 PRO A C 1
ATOM 817 O O . PRO A 1 107 ? -6.947 -9.243 -14.709 1.00 91.62 107 PRO A O 1
ATOM 820 N N . ILE A 1 108 ? -6.483 -11.435 -14.884 1.00 87.75 108 ILE A N 1
ATOM 821 C CA . ILE A 1 108 ? -7.471 -11.854 -13.890 1.00 87.75 108 ILE A CA 1
ATOM 822 C C . ILE A 1 108 ? -6.956 -11.456 -12.508 1.00 87.75 108 ILE A C 1
ATOM 824 O O . ILE A 1 108 ? -5.895 -11.908 -12.072 1.00 87.75 108 ILE A O 1
ATOM 828 N N . LEU A 1 109 ? -7.720 -10.606 -11.832 1.00 83.69 109 LEU A N 1
ATOM 829 C CA . LEU A 1 109 ? -7.427 -10.126 -10.490 1.00 83.69 109 LEU A CA 1
ATOM 830 C C . LEU A 1 109 ? -8.307 -10.870 -9.471 1.00 83.69 109 LEU A C 1
ATOM 832 O O . LEU A 1 109 ? -9.471 -11.149 -9.775 1.00 83.69 109 LEU A O 1
ATOM 836 N N . PRO A 1 110 ? -7.789 -11.194 -8.274 1.00 75.81 110 PRO A N 1
ATOM 837 C CA . PRO A 1 110 ? -8.600 -11.715 -7.177 1.00 75.81 110 PRO A CA 1
ATOM 838 C C . PRO A 1 110 ? -9.784 -10.794 -6.839 1.00 75.81 110 PRO A C 1
ATOM 840 O O . PRO A 1 110 ? -9.671 -9.570 -6.912 1.00 75.81 110 PRO A O 1
ATOM 843 N N . SER A 1 111 ? -10.930 -11.377 -6.472 1.00 66.94 111 SER A N 1
ATOM 844 C CA . SER A 1 111 ? -12.180 -10.637 -6.238 1.00 66.94 111 SER A CA 1
ATOM 845 C C . SER A 1 111 ? -12.154 -9.731 -5.010 1.00 66.94 111 SER A C 1
ATOM 847 O O . SER A 1 111 ? -13.046 -8.919 -4.851 1.00 66.94 111 SER A O 1
ATOM 849 N N . ASP A 1 112 ? -11.187 -9.901 -4.120 1.00 60.06 112 ASP A N 1
ATOM 850 C CA . ASP A 1 112 ? -10.920 -9.064 -2.950 1.00 60.06 112 ASP A CA 1
ATOM 851 C C . ASP A 1 112 ? -10.047 -7.840 -3.287 1.00 60.06 112 ASP A C 1
ATOM 853 O O . ASP A 1 112 ? -9.859 -6.953 -2.452 1.00 60.06 112 ASP A O 1
ATOM 857 N N . MET A 1 113 ? -9.536 -7.746 -4.519 1.00 68.44 113 MET A N 1
ATOM 858 C CA . MET A 1 113 ? -8.625 -6.688 -4.921 1.00 68.44 113 MET A CA 1
ATOM 859 C C . MET A 1 113 ? -9.357 -5.508 -5.573 1.00 68.44 113 MET A C 1
ATOM 861 O O . MET A 1 113 ? -9.751 -5.552 -6.737 1.00 68.44 113 MET A O 1
ATOM 865 N N . PHE A 1 114 ? -9.473 -4.402 -4.834 1.00 58.69 114 PHE A N 1
ATOM 866 C CA . PHE A 1 114 ? -10.140 -3.181 -5.298 1.00 58.69 114 PHE A CA 1
ATOM 867 C C . PHE A 1 114 ? -9.281 -1.923 -5.116 1.00 58.69 114 PHE A C 1
ATOM 869 O O . PHE A 1 114 ? -8.289 -1.904 -4.382 1.00 58.69 114 PHE A O 1
ATOM 876 N N . ASN A 1 115 ? -9.702 -0.828 -5.759 1.00 71.12 115 ASN A N 1
ATOM 877 C CA . ASN A 1 115 ? -9.112 0.506 -5.622 1.00 71.12 115 ASN A CA 1
ATOM 878 C C . ASN A 1 115 ? -7.589 0.511 -5.878 1.00 71.12 115 ASN A C 1
ATOM 880 O O . ASN A 1 115 ? -7.097 -0.104 -6.819 1.00 71.12 115 ASN A O 1
ATOM 884 N N . ARG A 1 116 ? -6.826 1.209 -5.029 1.00 70.81 116 ARG A N 1
ATOM 885 C CA . ARG A 1 116 ? -5.378 1.395 -5.190 1.00 70.81 116 ARG A CA 1
ATOM 886 C C . ARG A 1 116 ? -4.596 0.088 -5.102 1.00 70.81 116 ARG A C 1
ATOM 888 O O . ARG A 1 116 ? -3.557 -0.021 -5.737 1.00 70.81 116 ARG A O 1
ATOM 895 N N . ILE A 1 117 ? -5.093 -0.897 -4.352 1.00 74.94 117 ILE A N 1
ATOM 896 C CA . ILE A 1 117 ? -4.456 -2.215 -4.263 1.00 74.94 117 ILE A CA 1
ATOM 897 C C . ILE A 1 117 ? -4.503 -2.881 -5.640 1.00 74.94 117 ILE A C 1
ATOM 899 O O . ILE A 1 117 ? -3.466 -3.312 -6.139 1.00 74.94 117 ILE A O 1
ATOM 903 N N . ALA A 1 118 ? -5.668 -2.862 -6.298 1.00 81.31 118 ALA A N 1
ATOM 904 C CA . ALA A 1 118 ? -5.803 -3.359 -7.665 1.00 81.31 118 ALA A CA 1
ATOM 905 C C . ALA A 1 118 ? -4.897 -2.602 -8.639 1.00 81.31 118 ALA A C 1
ATOM 907 O O . ALA A 1 118 ? -4.179 -3.234 -9.411 1.00 81.31 118 ALA A O 1
ATOM 908 N N . ASP A 1 119 ? -4.860 -1.270 -8.559 1.00 83.88 119 ASP A N 1
ATOM 909 C CA . ASP A 1 119 ? -3.995 -0.451 -9.415 1.00 83.88 119 ASP A CA 1
ATOM 910 C C . ASP A 1 119 ? -2.503 -0.788 -9.240 1.00 83.88 119 ASP A C 1
ATOM 912 O O . ASP A 1 119 ? -1.768 -0.850 -10.226 1.00 83.88 119 ASP A O 1
ATOM 916 N N . ASN A 1 120 ? -2.049 -1.026 -8.004 1.00 87.25 120 ASN A N 1
ATOM 917 C CA . ASN A 1 120 ? -0.646 -1.326 -7.702 1.00 87.25 120 ASN A CA 1
ATOM 918 C C . ASN A 1 120 ? -0.240 -2.718 -8.205 1.00 87.25 120 ASN A C 1
ATOM 920 O O . ASN A 1 120 ? 0.866 -2.897 -8.713 1.00 87.25 120 ASN A O 1
ATOM 924 N N . TRP A 1 121 ? -1.126 -3.705 -8.059 1.00 91.12 121 TRP A N 1
ATOM 925 C CA . TRP A 1 121 ? -0.831 -5.105 -8.363 1.00 91.12 121 TRP A CA 1
ATOM 926 C C . TRP A 1 121 ? -1.121 -5.496 -9.811 1.00 91.12 121 TRP A C 1
ATOM 928 O O . TRP A 1 121 ? -0.470 -6.406 -10.328 1.00 91.12 121 TRP A O 1
ATOM 938 N N . ARG A 1 122 ? -2.037 -4.807 -10.503 1.00 91.81 122 ARG A N 1
ATOM 939 C CA . ARG A 1 122 ? -2.402 -5.121 -11.895 1.00 91.81 122 ARG A CA 1
ATOM 940 C C . ARG A 1 122 ? -1.192 -5.235 -12.833 1.00 91.81 122 ARG A C 1
ATOM 942 O O . ARG A 1 122 ? -1.157 -6.207 -13.584 1.00 91.81 122 ARG A O 1
ATOM 949 N N . PRO A 1 123 ? -0.168 -4.355 -12.785 1.00 93.12 123 PRO A N 1
ATOM 950 C CA . PRO A 1 123 ? 1.032 -4.525 -13.604 1.00 93.12 123 PRO A CA 1
ATOM 951 C C . PRO A 1 123 ? 1.790 -5.830 -13.321 1.00 93.12 123 PRO A C 1
ATOM 953 O O . PRO A 1 123 ? 2.268 -6.465 -14.256 1.00 93.12 123 PRO A O 1
ATOM 956 N N . LEU A 1 124 ? 1.877 -6.263 -12.057 1.00 94.38 124 LEU A N 1
ATOM 957 C CA . LEU A 1 124 ? 2.552 -7.514 -11.691 1.00 94.38 124 LEU A CA 1
ATOM 958 C C . LEU A 1 124 ? 1.772 -8.739 -12.171 1.00 94.38 124 LEU A C 1
ATOM 960 O O . LEU A 1 124 ? 2.373 -9.675 -12.696 1.00 94.38 124 LEU A O 1
ATOM 964 N N . PHE A 1 125 ? 0.443 -8.717 -12.053 1.00 95.94 125 PHE A N 1
ATOM 965 C CA . PHE A 1 125 ? -0.407 -9.780 -12.590 1.00 95.94 125 PHE A CA 1
ATOM 966 C C . PHE A 1 125 ? -0.375 -9.828 -14.123 1.00 95.94 125 PHE A C 1
ATOM 968 O O . PHE A 1 125 ? -0.357 -10.918 -14.688 1.00 95.94 125 PHE A O 1
ATOM 975 N N . ALA A 1 126 ? -0.301 -8.682 -14.807 1.00 96.69 126 ALA A N 1
ATOM 976 C CA . ALA A 1 126 ? -0.130 -8.637 -16.260 1.00 96.69 126 ALA A CA 1
ATOM 977 C C . ALA A 1 126 ? 1.215 -9.243 -16.689 1.00 96.69 126 ALA A C 1
ATOM 979 O O . ALA A 1 126 ? 1.260 -10.069 -17.599 1.00 96.69 126 ALA A O 1
ATOM 980 N N . ILE A 1 127 ? 2.306 -8.896 -15.992 1.00 96.81 127 ILE A N 1
ATOM 981 C CA . ILE A 1 127 ? 3.628 -9.499 -16.220 1.00 96.81 127 ILE A CA 1
ATOM 982 C C . ILE A 1 127 ? 3.570 -11.012 -16.009 1.00 96.81 127 ILE A C 1
ATOM 984 O O . ILE A 1 127 ? 4.051 -11.758 -16.857 1.00 96.81 127 ILE A O 1
ATOM 988 N N . ALA A 1 128 ? 2.950 -11.470 -14.921 1.00 97.12 128 ALA A N 1
ATOM 989 C CA . ALA A 1 128 ? 2.820 -12.889 -14.615 1.00 97.12 128 ALA A CA 1
ATOM 990 C C . ALA A 1 128 ? 1.987 -13.647 -15.662 1.00 97.12 128 ALA A C 1
ATOM 992 O O . ALA A 1 128 ? 2.365 -14.739 -16.079 1.00 97.12 128 ALA A O 1
ATOM 993 N N . ALA A 1 129 ? 0.885 -13.054 -16.127 1.00 97.00 129 ALA A N 1
ATOM 994 C CA . ALA A 1 129 ? 0.038 -13.625 -17.168 1.00 97.00 129 ALA A CA 1
ATOM 995 C C . ALA A 1 129 ? 0.782 -13.768 -18.503 1.00 97.00 129 ALA A C 1
ATOM 997 O O . ALA A 1 129 ? 0.703 -14.818 -19.136 1.00 97.00 129 ALA A O 1
ATOM 998 N N . VAL A 1 130 ? 1.538 -12.743 -18.910 1.00 97.62 130 VAL A N 1
ATOM 999 C CA . VAL A 1 130 ? 2.322 -12.768 -20.155 1.00 97.62 130 VAL A CA 1
ATOM 1000 C C . VAL A 1 130 ? 3.539 -13.690 -20.045 1.00 97.62 130 VAL A C 1
ATOM 1002 O O . VAL A 1 130 ? 3.880 -14.363 -21.014 1.00 97.62 130 VAL A O 1
ATOM 1005 N N . ALA A 1 131 ? 4.178 -13.766 -18.875 1.00 96.38 131 ALA A N 1
ATOM 1006 C CA . ALA A 1 131 ? 5.260 -14.717 -18.624 1.00 96.38 131 ALA A CA 1
ATOM 1007 C C . ALA A 1 131 ? 4.778 -16.178 -18.688 1.00 96.38 131 ALA A C 1
ATOM 1009 O O . ALA A 1 131 ? 5.541 -17.056 -19.092 1.00 96.38 131 ALA A O 1
ATOM 1010 N N . GLY A 1 132 ? 3.513 -16.430 -18.331 1.00 94.38 132 GLY A N 1
ATOM 1011 C CA . GLY A 1 132 ? 2.887 -17.747 -18.396 1.00 94.38 132 GLY A CA 1
ATOM 1012 C C . GLY A 1 132 ? 3.463 -18.743 -17.384 1.00 94.38 132 GLY A C 1
ATOM 1013 O O . GLY A 1 132 ? 4.109 -18.371 -16.406 1.00 94.38 132 GLY A O 1
ATOM 1014 N N . GLY A 1 133 ? 3.210 -20.035 -17.602 1.00 95.75 133 GLY A N 1
ATOM 1015 C CA . GLY A 1 133 ? 3.674 -21.092 -16.699 1.00 95.75 133 GLY A CA 1
ATOM 1016 C C . GLY A 1 133 ? 3.072 -20.975 -15.295 1.00 95.75 133 GLY A C 1
ATOM 1017 O O . GLY A 1 133 ? 1.862 -20.827 -15.141 1.00 95.75 133 GLY A O 1
ATOM 1018 N N . ASP A 1 134 ? 3.920 -21.051 -14.272 1.00 96.44 134 ASP A N 1
ATOM 1019 C CA . ASP A 1 134 ? 3.551 -20.970 -12.853 1.00 96.44 134 ASP A CA 1
ATOM 1020 C C . ASP A 1 134 ? 3.474 -19.528 -12.315 1.00 96.44 134 ASP A C 1
ATOM 1022 O O . ASP A 1 134 ? 3.018 -19.305 -11.189 1.00 96.44 134 ASP A O 1
ATOM 1026 N N . TRP A 1 135 ? 3.885 -18.531 -13.106 1.00 96.31 135 TRP A N 1
ATOM 1027 C CA . TRP A 1 135 ? 3.950 -17.136 -12.671 1.00 96.31 135 TRP A CA 1
ATOM 1028 C C . TRP A 1 135 ? 2.616 -16.559 -12.178 1.00 96.31 135 TRP A C 1
ATOM 1030 O O . TRP A 1 135 ? 2.642 -15.894 -11.139 1.00 96.31 135 TRP A O 1
ATOM 1040 N N . PRO A 1 136 ? 1.454 -16.796 -12.826 1.00 94.75 136 PRO A N 1
ATOM 1041 C CA . PRO A 1 136 ? 0.173 -16.294 -12.323 1.00 94.75 136 PRO A CA 1
ATOM 1042 C C . PRO A 1 136 ? -0.153 -16.806 -10.915 1.00 94.75 136 PRO A C 1
ATOM 1044 O O . PRO A 1 136 ? -0.574 -16.035 -10.051 1.00 94.75 136 PRO A O 1
ATOM 1047 N N . THR A 1 137 ? 0.112 -18.089 -10.653 1.00 94.12 137 THR A N 1
ATOM 1048 C CA . THR A 1 137 ? -0.092 -18.705 -9.335 1.00 94.12 137 THR A CA 1
ATOM 1049 C C . THR A 1 137 ? 0.833 -18.082 -8.295 1.00 94.12 137 THR A C 1
ATOM 1051 O O . THR A 1 137 ? 0.378 -17.687 -7.222 1.00 94.12 137 THR A O 1
ATOM 1054 N N . ARG A 1 138 ? 2.114 -17.900 -8.636 1.00 95.44 138 ARG A N 1
ATOM 1055 C CA . ARG A 1 138 ? 3.104 -17.275 -7.745 1.00 95.44 138 ARG A CA 1
ATOM 1056 C C . ARG A 1 138 ? 2.771 -15.817 -7.434 1.00 95.44 138 ARG A C 1
ATOM 1058 O O . ARG A 1 138 ? 2.958 -15.383 -6.301 1.00 95.44 138 ARG A O 1
ATOM 1065 N N . ALA A 1 139 ? 2.247 -15.065 -8.402 1.00 94.50 139 ALA A N 1
ATOM 1066 C CA . ALA A 1 139 ? 1.777 -13.699 -8.178 1.00 94.50 139 ALA A CA 1
ATOM 1067 C C . ALA A 1 139 ? 0.584 -13.663 -7.207 1.00 94.50 139 ALA A C 1
ATOM 1069 O O . ALA A 1 139 ? 0.572 -12.849 -6.284 1.00 94.50 139 ALA A O 1
ATOM 1070 N N . ALA A 1 140 ? -0.375 -14.582 -7.353 1.00 90.69 140 ALA A N 1
ATOM 1071 C CA . ALA A 1 140 ? -1.514 -14.701 -6.443 1.00 90.69 140 ALA A CA 1
ATOM 1072 C C . ALA A 1 140 ? -1.111 -15.152 -5.025 1.00 90.69 140 ALA A C 1
ATOM 1074 O O . ALA A 1 140 ? -1.695 -14.711 -4.035 1.00 90.69 140 ALA A O 1
ATOM 1075 N N . GLU A 1 141 ? -0.118 -16.031 -4.896 1.00 91.56 141 GLU A N 1
ATOM 1076 C CA . GLU A 1 141 ? 0.473 -16.409 -3.604 1.00 91.56 141 GLU A CA 1
ATOM 1077 C C . GLU A 1 141 ? 1.208 -15.241 -2.945 1.00 91.56 141 GLU A C 1
ATOM 1079 O O . GLU A 1 141 ? 0.990 -14.972 -1.763 1.00 91.56 141 GLU A O 1
ATOM 1084 N N . ALA A 1 142 ? 2.021 -14.509 -3.710 1.00 91.75 142 ALA A N 1
ATOM 1085 C CA . ALA A 1 142 ? 2.721 -13.328 -3.222 1.00 91.75 142 ALA A CA 1
ATOM 1086 C C . ALA A 1 142 ? 1.740 -12.249 -2.748 1.00 91.75 142 ALA A C 1
ATOM 1088 O O . ALA A 1 142 ? 1.925 -11.700 -1.664 1.00 91.75 142 ALA A O 1
ATOM 1089 N N . PHE A 1 143 ? 0.673 -11.992 -3.514 1.00 87.50 143 PHE A N 1
ATOM 1090 C CA . PHE A 1 143 ? -0.406 -11.089 -3.116 1.00 87.50 143 PHE A CA 1
ATOM 1091 C C . PHE A 1 143 ? -0.982 -11.490 -1.760 1.00 87.50 143 PHE A C 1
ATOM 1093 O O . PHE A 1 143 ? -0.886 -10.706 -0.822 1.00 87.50 143 PHE A O 1
ATOM 1100 N N . ARG A 1 144 ? -1.472 -12.732 -1.628 1.00 82.69 144 ARG A N 1
ATOM 1101 C CA . ARG A 1 144 ? -2.058 -13.242 -0.377 1.00 82.69 144 ARG A CA 1
ATOM 1102 C C . ARG A 1 144 ? -1.100 -13.132 0.808 1.00 82.69 144 ARG A C 1
ATOM 1104 O O . ARG A 1 144 ? -1.517 -12.755 1.896 1.00 82.69 144 ARG A O 1
ATOM 1111 N N . SER A 1 145 ? 0.180 -13.446 0.609 1.00 81.50 145 SER A N 1
ATOM 1112 C CA . SER A 1 145 ? 1.182 -13.364 1.676 1.00 81.50 145 SER A CA 1
ATOM 1113 C C . SER A 1 145 ? 1.447 -11.925 2.124 1.00 81.50 145 SER A C 1
ATOM 1115 O O . SER A 1 145 ? 1.642 -11.683 3.318 1.00 81.50 145 SER A O 1
ATOM 1117 N N . LEU A 1 146 ? 1.494 -10.976 1.186 1.00 77.38 146 LEU A N 1
ATOM 1118 C CA . LEU A 1 146 ? 1.796 -9.579 1.492 1.00 77.38 146 LEU A CA 1
ATOM 1119 C C . LEU A 1 146 ? 0.572 -8.840 2.047 1.00 77.38 146 LEU A C 1
ATOM 1121 O O . LEU A 1 146 ? 0.719 -8.092 3.010 1.00 77.38 146 LEU A O 1
ATOM 1125 N N . THR A 1 147 ? -0.635 -9.095 1.535 1.00 65.19 147 THR A N 1
ATOM 1126 C CA . THR A 1 147 ? -1.862 -8.454 2.038 1.00 65.19 147 THR A CA 1
ATOM 1127 C C . THR A 1 147 ? -2.306 -8.993 3.389 1.00 65.19 147 THR A C 1
ATOM 1129 O O . THR A 1 147 ? -2.658 -8.197 4.255 1.00 65.19 147 THR A O 1
ATOM 1132 N N . ALA A 1 148 ? -2.171 -10.301 3.641 1.00 55.75 148 ALA A N 1
ATOM 1133 C CA . ALA A 1 148 ? -2.441 -10.867 4.966 1.00 55.75 148 ALA A CA 1
ATOM 1134 C C . ALA A 1 148 ? -1.564 -10.237 6.063 1.00 55.75 148 ALA A C 1
ATOM 1136 O O . ALA A 1 148 ? -1.974 -10.168 7.217 1.00 55.75 148 ALA A O 1
ATOM 1137 N N . THR A 1 149 ? -0.365 -9.764 5.707 1.00 47.59 149 THR A N 1
ATOM 1138 C CA . THR A 1 149 ? 0.570 -9.117 6.637 1.00 47.59 149 THR A CA 1
ATOM 1139 C C . THR A 1 149 ? 0.323 -7.605 6.746 1.00 47.59 149 THR A C 1
ATOM 1141 O O . THR A 1 149 ? 0.438 -7.042 7.834 1.00 47.59 149 THR A O 1
ATOM 1144 N N . ASP A 1 150 ? -0.049 -6.931 5.651 1.00 45.28 150 ASP A N 1
ATOM 1145 C CA . ASP A 1 150 ? -0.325 -5.486 5.642 1.00 45.28 150 ASP A CA 1
ATOM 1146 C C . ASP A 1 150 ? -1.672 -5.104 6.280 1.00 45.28 150 ASP A C 1
ATOM 1148 O O . ASP A 1 150 ? -1.751 -4.061 6.941 1.00 45.28 150 ASP A O 1
ATOM 1152 N N . ASP A 1 151 ? -2.707 -5.944 6.180 1.00 42.91 151 ASP A N 1
ATOM 1153 C CA . ASP A 1 151 ? -3.993 -5.713 6.862 1.00 42.91 151 ASP A CA 1
ATOM 1154 C C . ASP A 1 151 ? -3.850 -5.717 8.393 1.00 42.91 151 ASP A C 1
ATOM 1156 O O . ASP A 1 151 ? -4.570 -5.003 9.097 1.00 42.91 151 ASP A O 1
ATOM 1160 N N . ILE A 1 152 ? -2.853 -6.435 8.916 1.00 40.06 152 ILE A N 1
ATOM 1161 C CA . ILE A 1 152 ? -2.574 -6.556 10.353 1.00 40.06 152 ILE A CA 1
ATOM 1162 C C . ILE A 1 152 ? -1.819 -5.338 10.914 1.00 40.06 152 ILE A C 1
ATOM 1164 O O . ILE A 1 152 ? -1.866 -5.114 12.120 1.00 40.06 152 ILE A O 1
ATOM 1168 N N . GLU A 1 153 ? -1.167 -4.506 10.090 1.00 40.50 153 GLU A N 1
ATOM 1169 C CA . GLU A 1 153 ? -0.329 -3.398 10.592 1.00 40.50 153 GLU A CA 1
ATOM 1170 C C . GLU A 1 153 ? -0.683 -2.009 10.028 1.00 40.50 153 GLU A C 1
ATOM 1172 O O . GLU A 1 153 ? -0.615 -1.025 10.769 1.00 40.50 153 GLU A O 1
ATOM 1177 N N . ALA A 1 154 ? -1.108 -1.891 8.764 1.00 41.19 154 ALA A N 1
ATOM 1178 C CA . ALA A 1 154 ? -1.465 -0.604 8.148 1.00 41.19 154 ALA A CA 1
ATOM 1179 C C . ALA A 1 154 ? -2.924 -0.196 8.419 1.00 41.19 154 ALA A C 1
ATOM 1181 O O . ALA A 1 154 ? -3.215 0.967 8.727 1.00 41.19 154 ALA A O 1
ATOM 1182 N N . HIS A 1 155 ? -3.826 -1.180 8.374 1.00 45.97 155 HIS A N 1
ATOM 1183 C CA . HIS A 1 155 ? -5.201 -1.092 8.871 1.00 45.97 155 HIS A CA 1
ATOM 1184 C C . HIS A 1 155 ? -5.322 -1.607 10.311 1.00 45.97 155 HIS A C 1
ATOM 1186 O O . HIS A 1 155 ? -6.229 -1.198 11.035 1.00 45.97 155 HIS A O 1
ATOM 1192 N N . GLY A 1 156 ? -4.364 -2.422 10.757 1.00 55.53 156 GLY A N 1
ATOM 1193 C CA . GLY A 1 156 ? -4.413 -3.189 11.996 1.00 55.53 156 GLY A CA 1
ATOM 1194 C C . GLY A 1 156 ? -4.765 -2.420 13.248 1.00 55.53 156 GLY A C 1
ATOM 1195 O O . GLY A 1 156 ? -5.644 -2.842 13.981 1.00 55.53 156 GLY A O 1
ATOM 1196 N N . ILE A 1 157 ? -4.164 -1.252 13.485 1.00 67.69 157 ILE A N 1
ATOM 1197 C CA . ILE A 1 157 ? -4.492 -0.499 14.700 1.00 67.69 157 ILE A CA 1
ATOM 1198 C C . ILE A 1 157 ? -5.936 0.015 14.678 1.00 67.69 157 ILE A C 1
ATOM 1200 O O . ILE A 1 157 ? -6.624 -0.027 15.687 1.00 67.69 157 ILE A O 1
ATOM 1204 N N . GLY A 1 158 ? -6.425 0.474 13.526 1.00 72.31 158 GLY A N 1
ATOM 1205 C CA . GLY A 1 158 ? -7.788 0.979 13.399 1.00 72.31 158 GLY A CA 1
ATOM 1206 C C . GLY A 1 158 ? -8.825 -0.144 13.367 1.00 72.31 158 GLY A C 1
ATOM 1207 O O . GLY A 1 158 ? -9.879 -0.018 13.975 1.00 72.31 158 GLY A O 1
ATOM 1208 N N . VAL A 1 159 ? -8.505 -1.266 12.724 1.00 73.25 159 VAL A N 1
ATOM 1209 C CA . VAL A 1 159 ? -9.362 -2.457 12.664 1.00 73.25 159 VAL A CA 1
ATOM 1210 C C . VAL A 1 159 ? -9.393 -3.183 14.010 1.00 73.25 159 VAL A C 1
ATOM 1212 O O . VAL A 1 159 ? -10.469 -3.555 14.467 1.00 73.25 159 VAL A O 1
ATOM 1215 N N . TRP A 1 160 ? -8.259 -3.319 14.707 1.00 72.75 160 TRP A N 1
ATOM 1216 C CA . TRP A 1 160 ? -8.225 -3.795 16.095 1.00 72.75 160 TRP A CA 1
ATOM 1217 C C . TRP A 1 160 ? -9.003 -2.863 17.007 1.00 72.75 160 TRP A C 1
ATOM 1219 O O . TRP A 1 160 ? -9.780 -3.350 17.815 1.00 72.75 160 TRP A O 1
ATOM 1229 N N . LEU A 1 161 ? -8.878 -1.543 16.828 1.00 86.19 161 LEU A N 1
ATOM 1230 C CA . LEU A 1 161 ? -9.688 -0.580 17.568 1.00 86.19 161 LEU A CA 1
ATOM 1231 C C . LEU A 1 161 ? -11.185 -0.807 17.322 1.00 86.19 161 LEU A C 1
ATOM 1233 O O . LEU A 1 161 ? -11.942 -0.877 18.280 1.00 86.19 161 LEU A O 1
ATOM 1237 N N . LEU A 1 162 ? -11.623 -0.961 16.068 1.00 88.88 162 LEU A N 1
ATOM 1238 C CA . LEU A 1 162 ? -13.025 -1.250 15.748 1.00 88.88 162 LEU A CA 1
ATOM 1239 C C . LEU A 1 162 ? -13.485 -2.589 16.340 1.00 88.88 162 LEU A C 1
ATOM 1241 O O . LEU A 1 162 ? -14.574 -2.662 16.905 1.00 88.88 162 LEU A O 1
ATOM 1245 N N . SER A 1 163 ? -12.657 -3.631 16.254 1.00 84.75 163 SER A N 1
ATOM 1246 C CA . SER A 1 163 ? -12.946 -4.953 16.817 1.00 84.75 163 SER A CA 1
ATOM 1247 C C . SER A 1 163 ? -13.081 -4.901 18.337 1.00 84.75 163 SER A C 1
ATOM 1249 O O . SER A 1 163 ? -14.037 -5.442 18.890 1.00 84.75 163 SER A O 1
ATOM 1251 N N . ASP A 1 164 ? -12.142 -4.239 19.009 1.00 86.88 164 ASP A N 1
ATOM 1252 C CA . ASP A 1 164 ? -12.122 -4.101 20.459 1.00 86.88 164 ASP A CA 1
ATOM 1253 C C . ASP A 1 164 ? -13.296 -3.225 20.924 1.00 86.88 164 ASP A C 1
ATOM 1255 O O . ASP A 1 164 ? -13.993 -3.595 21.861 1.00 86.88 164 ASP A O 1
ATOM 1259 N N . ILE A 1 165 ? -13.612 -2.129 20.220 1.00 93.88 165 ILE A N 1
ATOM 1260 C CA . ILE A 1 165 ? -14.802 -1.306 20.494 1.00 93.88 165 ILE A CA 1
ATOM 1261 C C . ILE A 1 165 ? -16.086 -2.131 20.340 1.00 93.88 165 ILE A C 1
ATOM 1263 O O . ILE A 1 165 ? -16.945 -2.083 21.221 1.00 93.88 165 ILE A O 1
ATOM 1267 N N . ARG A 1 166 ? -16.227 -2.922 19.264 1.00 91.69 166 ARG A N 1
ATOM 1268 C CA . ARG A 1 166 ? -17.384 -3.816 19.071 1.00 91.69 166 ARG A CA 1
ATOM 1269 C C . ARG A 1 166 ? -17.516 -4.803 20.232 1.00 91.69 166 ARG A C 1
ATOM 1271 O O . ARG A 1 166 ? -18.622 -5.012 20.732 1.00 91.69 166 ARG A O 1
ATOM 1278 N N . ALA A 1 167 ? -16.397 -5.368 20.687 1.00 87.94 167 ALA A N 1
ATOM 1279 C CA . ALA A 1 167 ? -16.366 -6.253 21.846 1.00 87.94 167 ALA A CA 1
ATOM 1280 C C . ALA A 1 167 ? -16.796 -5.530 23.133 1.00 87.94 167 ALA A C 1
ATOM 1282 O O . ALA A 1 167 ? -17.593 -6.088 23.879 1.00 87.94 167 ALA A O 1
ATOM 1283 N N . GLN A 1 168 ? -16.370 -4.281 23.359 1.00 93.69 168 GLN A N 1
ATOM 1284 C CA . GLN A 1 168 ? -16.782 -3.495 24.531 1.00 93.69 168 GLN A CA 1
ATOM 1285 C C . GLN A 1 168 ? -18.284 -3.179 24.538 1.00 93.69 168 GLN A C 1
ATOM 1287 O O . GLN A 1 168 ? -18.939 -3.355 25.562 1.00 93.69 168 GLN A O 1
ATOM 1292 N N . PHE A 1 169 ? -18.862 -2.772 23.400 1.00 93.12 169 PHE A N 1
ATOM 1293 C CA . PHE A 1 169 ? -20.317 -2.575 23.282 1.00 93.12 169 PHE A CA 1
ATOM 1294 C C . PHE A 1 169 ? -21.097 -3.865 23.547 1.00 93.12 169 PHE A C 1
ATOM 1296 O O . PHE A 1 169 ? -22.109 -3.840 24.247 1.00 93.12 169 PHE A O 1
ATOM 1303 N N . THR A 1 170 ? -20.593 -4.992 23.041 1.00 90.19 170 THR A N 1
ATOM 1304 C CA . THR A 1 170 ? -21.210 -6.308 23.246 1.00 90.19 170 THR A CA 1
ATOM 1305 C C . THR A 1 170 ? -21.118 -6.745 24.710 1.00 90.19 170 THR A C 1
ATOM 1307 O O . THR A 1 170 ? -22.120 -7.149 25.293 1.00 90.19 170 THR A O 1
ATOM 1310 N N . ALA A 1 171 ? -19.940 -6.623 25.328 1.00 88.81 171 ALA A N 1
ATOM 1311 C CA . ALA A 1 171 ? -19.691 -7.039 26.707 1.00 88.81 171 ALA A CA 1
ATOM 1312 C C . ALA A 1 171 ? -20.475 -6.201 27.727 1.00 88.81 171 ALA A C 1
ATOM 1314 O O . ALA A 1 171 ? -21.011 -6.745 28.689 1.00 88.81 171 ALA A O 1
ATOM 1315 N N . ALA A 1 172 ? -20.577 -4.888 27.507 1.00 88.88 172 ALA A N 1
ATOM 1316 C CA . ALA A 1 172 ? -21.335 -3.989 28.374 1.00 88.88 172 ALA A CA 1
ATOM 1317 C C . ALA A 1 172 ? -22.849 -3.983 28.084 1.00 88.88 172 ALA A C 1
ATOM 1319 O O . ALA A 1 172 ? -23.598 -3.356 28.831 1.00 88.88 172 ALA A O 1
ATOM 1320 N N . ASN A 1 173 ? -23.298 -4.652 27.012 1.00 90.75 173 ASN A N 1
ATOM 1321 C CA . ASN A 1 173 ? -24.691 -4.692 26.556 1.00 90.75 173 ASN A CA 1
ATOM 1322 C C . ASN A 1 173 ? -25.355 -3.296 26.520 1.00 90.75 173 ASN A C 1
ATOM 1324 O O . ASN A 1 173 ? -26.459 -3.088 27.025 1.00 90.75 173 ASN A O 1
ATOM 1328 N N . THR A 1 174 ? -24.641 -2.319 25.957 1.00 89.31 174 THR A N 1
ATOM 1329 C CA . THR A 1 174 ? -25.063 -0.913 25.867 1.00 89.31 174 THR A CA 1
ATOM 1330 C C . THR A 1 174 ? -25.060 -0.447 24.415 1.00 89.31 174 THR A C 1
ATOM 1332 O O . THR A 1 174 ? -24.323 -0.970 23.585 1.00 89.31 174 THR A O 1
ATOM 1335 N N . ASP A 1 175 ? -25.862 0.568 24.098 1.00 91.81 175 ASP A N 1
ATOM 1336 C CA . ASP A 1 175 ? -25.867 1.244 22.796 1.00 91.81 175 ASP A CA 1
ATOM 1337 C C . ASP A 1 175 ? -24.987 2.505 22.782 1.00 91.81 175 ASP A C 1
ATOM 1339 O O . ASP A 1 175 ? -24.820 3.135 21.736 1.00 91.81 175 ASP A O 1
ATOM 1343 N N . ARG A 1 176 ? -24.436 2.904 23.934 1.00 92.75 176 ARG A N 1
ATOM 1344 C CA . ARG A 1 176 ? -23.705 4.164 24.102 1.00 92.75 176 ARG A CA 1
ATOM 1345 C C . ARG A 1 176 ? -22.536 4.033 25.067 1.00 92.75 176 ARG A C 1
ATOM 1347 O O . ARG A 1 176 ? -22.651 3.395 26.110 1.00 92.75 176 ARG A O 1
ATOM 1354 N N . PHE A 1 177 ? -21.457 4.739 24.751 1.00 93.69 177 PHE A N 1
ATOM 1355 C CA . PHE A 1 177 ? -20.306 4.922 25.630 1.00 93.69 177 PHE A CA 1
ATOM 1356 C C . PHE A 1 177 ? -19.896 6.388 25.680 1.00 93.69 177 PHE A C 1
ATOM 1358 O O . PHE A 1 177 ? -19.822 7.049 24.639 1.00 93.69 177 PHE A O 1
ATOM 1365 N N . SER A 1 178 ? -19.569 6.904 26.868 1.00 94.31 178 SER A N 1
ATOM 1366 C CA . SER A 1 178 ? -18.848 8.175 26.939 1.00 94.31 178 SER A CA 1
ATOM 1367 C C . SER A 1 178 ? -17.424 7.990 26.404 1.00 94.31 178 SER A C 1
ATOM 1369 O O . SER A 1 178 ? -16.878 6.888 26.396 1.00 94.31 178 SER A O 1
ATOM 1371 N N . SER A 1 179 ? -16.805 9.072 25.927 1.00 92.88 179 SER A N 1
ATOM 1372 C CA . SER A 1 179 ? -15.434 8.988 25.406 1.00 92.88 179 SER A CA 1
ATOM 1373 C C . SER A 1 179 ? -14.437 8.589 26.498 1.00 92.88 179 SER A C 1
ATOM 1375 O O . SER A 1 179 ? -13.436 7.960 26.179 1.00 92.88 179 SER A O 1
ATOM 1377 N N . GLY A 1 180 ? -14.700 8.971 27.754 1.00 92.44 180 GLY A N 1
ATOM 1378 C CA . GLY A 1 180 ? -13.866 8.609 28.902 1.00 92.44 180 GLY A CA 1
ATOM 1379 C C . GLY A 1 180 ? -13.974 7.122 29.217 1.00 92.44 180 GLY A C 1
ATOM 1380 O O . GLY A 1 180 ? -12.963 6.430 29.185 1.00 92.44 180 GLY A O 1
ATOM 1381 N N . ASP A 1 181 ? -15.202 6.632 29.394 1.00 92.88 181 ASP A N 1
ATOM 1382 C CA . ASP A 1 181 ? -15.455 5.228 29.746 1.00 92.88 181 ASP A CA 1
ATOM 1383 C C . ASP A 1 181 ? -14.952 4.275 28.655 1.00 92.88 181 ASP A C 1
ATOM 1385 O O . ASP A 1 181 ? -14.384 3.230 28.952 1.00 92.88 181 ASP A O 1
ATOM 1389 N N . LEU A 1 182 ? -15.108 4.643 27.374 1.00 93.81 182 LEU A N 1
ATOM 1390 C CA . LEU A 1 182 ? -14.608 3.822 26.269 1.00 93.81 182 LEU A CA 1
ATOM 1391 C C . LEU A 1 182 ? -13.081 3.729 26.271 1.00 93.81 182 LEU A C 1
ATOM 1393 O O . LEU A 1 182 ? -12.525 2.670 26.005 1.00 93.81 182 LEU A O 1
ATOM 1397 N N . VAL A 1 183 ? -12.397 4.837 26.553 1.00 94.25 183 VAL A N 1
ATOM 1398 C CA . VAL A 1 183 ? -10.935 4.861 26.648 1.00 94.25 183 VAL A CA 1
ATOM 1399 C C . VAL A 1 183 ? -10.457 4.020 27.831 1.00 94.25 183 VAL A C 1
ATOM 1401 O O . VAL A 1 183 ? -9.534 3.229 27.665 1.00 94.25 183 VAL A O 1
ATOM 1404 N N . GLU A 1 184 ? -11.107 4.144 28.987 1.00 93.38 184 GLU A N 1
ATOM 1405 C CA . GLU A 1 184 ? -10.790 3.352 30.177 1.00 93.38 184 GLU A CA 1
ATOM 1406 C C . GLU A 1 184 ? -11.010 1.854 29.930 1.00 93.38 184 GLU A C 1
ATOM 1408 O O . GLU A 1 184 ? -10.132 1.047 30.226 1.00 93.38 184 GLU A O 1
ATOM 1413 N N . ALA A 1 185 ? -12.118 1.480 29.285 1.00 91.25 185 ALA A N 1
ATOM 1414 C CA . ALA A 1 185 ? -12.386 0.099 28.894 1.00 91.25 185 ALA A CA 1
ATOM 1415 C C . ALA A 1 185 ? -11.322 -0.453 27.930 1.00 91.25 185 ALA A C 1
ATOM 1417 O O . ALA A 1 185 ? -10.897 -1.598 28.064 1.00 91.25 185 ALA A O 1
ATOM 1418 N N . LEU A 1 186 ? -10.845 0.364 26.982 1.00 88.00 186 LEU A N 1
ATOM 1419 C CA . LEU A 1 186 ? -9.759 -0.021 26.077 1.00 88.00 186 LEU A CA 1
ATOM 1420 C C . LEU A 1 186 ? -8.425 -0.208 26.816 1.00 88.00 186 LEU A C 1
ATOM 1422 O O . LEU A 1 186 ? -7.652 -1.084 26.436 1.00 88.00 186 LEU A O 1
ATOM 1426 N N . HIS A 1 187 ? -8.143 0.569 27.870 1.00 89.12 187 HIS A N 1
ATOM 1427 C CA . HIS A 1 187 ? -6.911 0.428 28.665 1.00 89.12 187 HIS A CA 1
ATOM 1428 C C . HIS A 1 187 ? -6.810 -0.919 29.376 1.00 89.12 187 HIS A C 1
ATOM 1430 O O . HIS A 1 187 ? -5.700 -1.403 29.570 1.00 89.12 187 HIS A O 1
ATOM 1436 N N . GLN A 1 188 ? -7.944 -1.516 29.741 1.00 85.25 188 GLN A N 1
ATOM 1437 C CA . GLN A 1 188 ? -7.997 -2.789 30.466 1.00 85.25 188 GLN A CA 1
ATOM 1438 C C . GLN A 1 188 ? -7.824 -4.019 29.560 1.00 85.25 188 GLN A C 1
ATOM 1440 O O . GLN A 1 188 ? -7.895 -5.148 30.040 1.00 85.25 188 GLN A O 1
ATOM 1445 N N . ILE A 1 189 ? -7.637 -3.839 28.246 1.00 73.75 189 ILE A N 1
ATOM 1446 C CA . ILE A 1 189 ? -7.468 -4.967 27.327 1.00 73.75 189 ILE A CA 1
ATOM 1447 C C . ILE A 1 189 ? -6.002 -5.402 27.303 1.00 73.75 189 ILE A C 1
ATOM 1449 O O . ILE A 1 189 ? -5.157 -4.783 26.647 1.00 73.75 189 ILE A O 1
ATOM 1453 N N . ASP A 1 190 ? -5.722 -6.516 27.973 1.00 60.94 190 ASP A N 1
ATOM 1454 C CA . ASP A 1 190 ? -4.401 -7.135 27.976 1.00 60.94 190 ASP A CA 1
ATOM 1455 C C . ASP A 1 190 ? -3.974 -7.588 26.572 1.00 60.94 190 ASP A C 1
ATOM 1457 O O . ASP A 1 190 ? -4.755 -8.114 25.777 1.00 60.94 190 ASP A O 1
ATOM 1461 N N . GLY A 1 191 ? -2.696 -7.374 26.251 1.00 55.19 191 GLY A N 1
ATOM 1462 C CA . GLY A 1 191 ? -2.123 -7.725 24.947 1.00 55.19 191 GLY A CA 1
ATOM 1463 C C . GLY A 1 191 ? -2.467 -6.754 23.810 1.00 55.19 191 GLY A C 1
ATOM 1464 O O . GLY A 1 191 ? -2.044 -6.979 22.674 1.00 55.19 191 GLY A O 1
ATOM 1465 N N . ARG A 1 192 ? -3.187 -5.658 24.088 1.00 70.81 192 ARG A N 1
ATOM 1466 C CA . ARG A 1 192 ? -3.456 -4.577 23.127 1.00 70.81 192 ARG A CA 1
ATOM 1467 C C . ARG A 1 192 ? -2.613 -3.329 23.412 1.00 70.81 192 ARG A C 1
ATOM 1469 O O . ARG A 1 192 ? -2.240 -3.074 24.553 1.00 70.81 192 ARG A O 1
ATOM 1476 N N . PRO A 1 193 ? -2.335 -2.488 22.397 1.00 63.97 193 PRO A N 1
ATOM 1477 C CA . PRO A 1 193 ? -1.458 -1.325 22.552 1.00 63.97 193 PRO A CA 1
ATOM 1478 C C . PRO A 1 193 ? -2.123 -0.124 23.250 1.00 63.97 193 PRO A C 1
ATOM 1480 O O . PRO A 1 193 ? -1.532 0.953 23.290 1.00 63.97 193 PRO A O 1
ATOM 1483 N N . TRP A 1 194 ? -3.351 -0.254 23.763 1.00 76.69 194 TRP A N 1
ATOM 1484 C CA . TRP A 1 194 ? -4.141 0.873 24.271 1.00 76.69 194 TRP A CA 1
ATOM 1485 C C . TRP A 1 194 ? -3.615 1.451 25.585 1.00 76.69 194 TRP A C 1
ATOM 1487 O O . TRP A 1 194 ? -3.746 2.655 25.796 1.00 76.69 194 TRP A O 1
ATOM 1497 N N . ALA A 1 195 ? -2.984 0.635 26.432 1.00 72.38 195 ALA A N 1
ATOM 1498 C CA . ALA A 1 195 ? -2.367 1.079 27.684 1.00 72.38 195 ALA A CA 1
ATOM 1499 C C . ALA A 1 195 ? -1.020 1.806 27.473 1.00 72.38 195 ALA A C 1
ATOM 1501 O O . ALA A 1 195 ? -0.656 2.683 28.254 1.00 72.38 195 ALA A O 1
ATOM 1502 N N . GLU A 1 196 ? -0.306 1.507 26.382 1.00 71.50 196 GLU A N 1
ATOM 1503 C CA . GLU A 1 196 ? 1.016 2.068 26.056 1.00 71.50 196 GLU A CA 1
ATOM 1504 C C . GLU A 1 196 ? 1.062 2.634 24.626 1.00 71.50 196 GLU A C 1
ATOM 1506 O O . GLU A 1 196 ? 1.950 2.347 23.820 1.00 71.50 196 GLU A O 1
ATOM 1511 N N . PHE A 1 197 ? 0.085 3.467 24.286 1.00 61.47 197 PHE A N 1
ATOM 1512 C CA . PHE A 1 197 ? -0.131 3.956 22.933 1.00 61.47 197 PHE A CA 1
ATOM 1513 C C . PHE A 1 197 ? 0.789 5.133 22.538 1.00 61.47 197 PHE A C 1
ATOM 1515 O O . PHE A 1 197 ? 1.022 6.090 23.284 1.00 61.47 197 PHE A O 1
ATOM 1522 N N . GLY A 1 198 ? 1.272 5.112 21.290 1.00 57.66 198 GLY A N 1
ATOM 1523 C CA . GLY A 1 198 ? 2.053 6.195 20.679 1.00 57.66 198 GLY A CA 1
ATOM 1524 C C . GLY A 1 198 ? 3.505 6.322 21.170 1.00 57.66 198 GLY A C 1
ATOM 1525 O O . GLY A 1 198 ? 3.997 5.540 21.977 1.00 57.66 198 GLY A O 1
ATOM 1526 N N . LYS A 1 199 ? 4.225 7.345 20.677 1.00 49.34 199 LYS A N 1
ATOM 1527 C CA . LYS A 1 199 ? 5.668 7.542 20.956 1.00 49.34 199 LYS A CA 1
ATOM 1528 C C . LYS A 1 199 ? 5.990 7.741 22.442 1.00 49.34 199 LYS A C 1
ATOM 1530 O O . LYS A 1 199 ? 7.077 7.389 22.880 1.00 49.34 199 LYS A O 1
ATOM 1535 N N . ALA A 1 200 ? 5.052 8.309 23.199 1.00 66.50 200 ALA A N 1
ATOM 1536 C CA . ALA A 1 200 ? 5.209 8.561 24.627 1.00 66.50 200 ALA A CA 1
ATOM 1537 C C . ALA A 1 200 ? 4.925 7.326 25.504 1.00 66.50 200 ALA A C 1
ATOM 1539 O O . ALA A 1 200 ? 5.087 7.438 26.716 1.00 66.50 200 ALA A O 1
ATOM 1540 N N . ARG A 1 201 ? 4.486 6.197 24.914 1.00 69.25 201 ARG A N 1
ATOM 1541 C CA . ARG A 1 201 ? 4.042 4.976 25.612 1.00 69.25 201 ARG A CA 1
ATOM 1542 C C . ARG A 1 201 ? 3.104 5.279 26.783 1.00 69.25 201 ARG A C 1
ATOM 1544 O O . ARG A 1 201 ? 3.353 4.895 27.919 1.00 69.25 201 ARG A O 1
ATOM 1551 N N . ARG A 1 202 ? 2.043 6.038 26.499 1.00 76.75 202 ARG A N 1
ATOM 1552 C CA . ARG A 1 202 ? 1.003 6.389 27.476 1.00 76.75 202 ARG A CA 1
ATOM 1553 C C . ARG A 1 202 ? -0.332 5.834 27.026 1.00 76.75 202 ARG A C 1
ATOM 1555 O O . ARG A 1 202 ? -0.556 5.672 25.831 1.00 76.75 202 ARG A O 1
ATOM 1562 N N . ALA A 1 203 ? -1.226 5.630 27.980 1.00 83.44 203 ALA A N 1
ATOM 1563 C CA . ALA A 1 203 ? -2.570 5.170 27.697 1.00 83.44 203 ALA A CA 1
ATOM 1564 C C . ALA A 1 203 ? -3.254 6.077 26.657 1.00 83.44 203 ALA A C 1
ATOM 1566 O O . ALA A 1 203 ? -3.089 7.304 26.681 1.00 83.44 203 ALA A O 1
ATOM 1567 N N . ILE A 1 204 ? -3.977 5.469 25.713 1.00 84.81 204 ILE A N 1
ATOM 1568 C CA . ILE A 1 204 ? -4.630 6.191 24.620 1.00 84.81 204 ILE A CA 1
ATOM 1569 C C . ILE A 1 204 ? -5.553 7.268 25.194 1.00 84.81 204 ILE A C 1
ATOM 1571 O O . ILE A 1 204 ? -6.312 7.021 26.123 1.00 84.81 204 ILE A O 1
ATOM 1575 N N . SER A 1 205 ? -5.476 8.481 24.657 1.00 89.44 205 SER A N 1
ATOM 1576 C CA . SER A 1 205 ? -6.330 9.601 25.063 1.00 89.44 205 SER A CA 1
ATOM 1577 C C . SER A 1 205 ? -7.616 9.670 24.239 1.00 89.44 205 SER A C 1
ATOM 1579 O O . SER A 1 205 ? -7.677 9.190 23.106 1.00 89.44 205 SER A O 1
ATOM 1581 N N . THR A 1 206 ? -8.629 10.370 24.752 1.00 91.94 206 THR A N 1
ATOM 1582 C CA . THR A 1 206 ? -9.888 10.639 24.029 1.00 91.94 206 THR A CA 1
ATOM 1583 C C . THR A 1 206 ? -9.664 11.344 22.687 1.00 91.94 206 THR A C 1
ATOM 1585 O O . THR A 1 206 ? -10.339 11.036 21.707 1.00 91.94 206 THR A O 1
ATOM 1588 N N . ASN A 1 207 ? -8.673 12.240 22.608 1.00 86.50 207 ASN A N 1
ATOM 1589 C CA . ASN A 1 207 ? -8.297 12.928 21.370 1.00 86.50 207 ASN A CA 1
ATOM 1590 C C . ASN A 1 207 ? -7.663 11.975 20.347 1.00 86.50 207 ASN A C 1
ATOM 1592 O O . ASN A 1 207 ? -7.951 12.064 19.154 1.00 86.50 207 ASN A O 1
ATOM 1596 N N . GLN A 1 208 ? -6.810 11.055 20.804 1.00 77.75 208 GLN A N 1
ATOM 1597 C CA . GLN A 1 208 ? -6.220 10.031 19.938 1.00 77.75 208 GLN A CA 1
ATOM 1598 C C . GLN A 1 208 ? -7.287 9.053 19.443 1.00 77.75 208 GLN A C 1
ATOM 1600 O O . GLN A 1 208 ? -7.322 8.771 18.248 1.00 77.75 208 GLN A O 1
ATOM 1605 N N . LEU A 1 209 ? -8.196 8.620 20.322 1.00 89.31 209 LEU A N 1
ATOM 1606 C CA . LEU A 1 209 ? -9.351 7.802 19.956 1.00 89.31 209 LEU A CA 1
ATOM 1607 C C . LEU A 1 209 ? -10.198 8.489 18.875 1.00 89.31 209 LEU A C 1
ATOM 1609 O O . LEU A 1 209 ? -10.450 7.903 17.826 1.00 89.31 209 LEU A O 1
ATOM 1613 N N . ALA A 1 210 ? -10.575 9.754 19.083 1.00 86.44 210 ALA A N 1
ATOM 1614 C CA . ALA A 1 210 ? -11.358 10.514 18.111 1.00 86.44 210 ALA A CA 1
ATOM 1615 C C . ALA A 1 210 ? -10.629 10.669 16.764 1.00 86.44 210 ALA A C 1
ATOM 1617 O O . ALA A 1 210 ? -11.248 10.560 15.709 1.00 86.44 210 ALA A O 1
ATOM 1618 N N . SER A 1 211 ? -9.310 10.889 16.784 1.00 77.69 211 SER A N 1
ATOM 1619 C CA . SER A 1 211 ? -8.489 10.983 15.570 1.00 77.69 211 SER A CA 1
ATOM 1620 C C . SER A 1 211 ? -8.458 9.667 14.784 1.00 77.69 211 SER A C 1
ATOM 1622 O O . SER A 1 211 ? -8.602 9.675 13.560 1.00 77.69 211 SER A O 1
ATOM 1624 N N . LEU A 1 212 ? -8.329 8.530 15.479 1.00 77.38 212 LEU A N 1
ATOM 1625 C CA . LEU A 1 212 ? -8.370 7.202 14.862 1.00 77.38 212 LEU A CA 1
ATOM 1626 C C . LEU A 1 212 ? -9.752 6.903 14.270 1.00 77.38 212 LEU A C 1
ATOM 1628 O O . LEU A 1 212 ? -9.841 6.480 13.120 1.00 77.38 212 LEU A O 1
ATOM 1632 N N . LEU A 1 213 ? -10.821 7.185 15.019 1.00 84.62 213 LEU A N 1
ATOM 1633 C CA . LEU A 1 213 ? -12.202 6.925 14.604 1.00 84.62 213 LEU A CA 1
ATOM 1634 C C . LEU A 1 213 ? -12.678 7.819 13.457 1.00 84.62 213 LEU A C 1
ATOM 1636 O O . LEU A 1 213 ? -13.432 7.365 12.597 1.00 84.62 213 LEU A O 1
ATOM 1640 N N . ARG A 1 214 ? -12.164 9.049 13.363 1.00 80.62 214 ARG A N 1
ATOM 1641 C CA . ARG A 1 214 ? -12.489 9.971 12.267 1.00 80.62 214 ARG A CA 1
ATOM 1642 C C . ARG A 1 214 ? -12.145 9.398 10.891 1.00 80.62 214 ARG A C 1
ATOM 1644 O O . ARG A 1 214 ? -12.820 9.718 9.916 1.00 80.62 214 ARG A O 1
ATOM 1651 N N . ARG A 1 215 ? -11.126 8.535 10.800 1.00 73.31 215 ARG A N 1
ATOM 1652 C CA . ARG A 1 215 ? -10.737 7.849 9.553 1.00 73.31 215 ARG A CA 1
ATOM 1653 C C . ARG A 1 215 ? -11.805 6.871 9.059 1.00 73.31 215 ARG A C 1
ATOM 1655 O O . ARG A 1 215 ? -11.867 6.610 7.865 1.00 73.31 215 ARG A O 1
ATOM 1662 N N . PHE A 1 216 ? -12.643 6.382 9.968 1.00 74.69 216 PHE A N 1
ATOM 1663 C CA . PHE A 1 216 ? -13.756 5.473 9.703 1.00 74.69 216 PHE A CA 1
ATOM 1664 C C . PHE A 1 216 ? -15.102 6.201 9.595 1.00 74.69 216 PHE A C 1
ATOM 1666 O O . PHE A 1 216 ? -16.145 5.563 9.602 1.00 74.69 216 PHE A O 1
ATOM 1673 N N . GLY A 1 217 ? -15.098 7.538 9.542 1.00 76.94 217 GLY A N 1
ATOM 1674 C CA . GLY A 1 217 ? -16.324 8.338 9.502 1.00 76.94 217 GLY A CA 1
ATOM 1675 C C . GLY A 1 217 ? -17.048 8.459 10.847 1.00 76.94 217 GLY A C 1
ATOM 1676 O O . GLY A 1 217 ? -18.087 9.109 10.914 1.00 76.94 217 GLY A O 1
ATOM 1677 N N . VAL A 1 218 ? -16.491 7.913 11.932 1.00 89.06 218 VAL A N 1
ATOM 1678 C CA . VAL A 1 218 ? -17.104 7.952 13.266 1.00 89.06 218 VAL A CA 1
ATOM 1679 C C . VAL A 1 218 ? -16.596 9.165 14.043 1.00 89.06 218 VAL A C 1
ATOM 1681 O O . VAL A 1 218 ? -15.394 9.416 14.126 1.00 89.06 218 VAL A O 1
ATOM 1684 N N . SER A 1 219 ? -17.510 9.942 14.625 1.00 89.00 219 SER A N 1
ATOM 1685 C CA . SER A 1 219 ? -17.189 11.152 15.394 1.00 89.00 219 SER A CA 1
ATOM 1686 C C . SER A 1 219 ? -17.930 11.178 16.724 1.00 89.00 219 SER A C 1
ATOM 1688 O O . SER A 1 219 ? -19.068 10.728 16.815 1.00 89.00 219 SER A O 1
ATOM 1690 N N . SER A 1 220 ? -17.307 11.748 17.759 1.00 91.25 220 SER A N 1
ATOM 1691 C CA . SER A 1 220 ? -17.955 11.869 19.066 1.00 91.25 220 SER A CA 1
ATOM 1692 C C . SER A 1 220 ? -19.031 12.958 19.065 1.00 91.25 220 SER A C 1
ATOM 1694 O O . SER A 1 220 ? -18.833 14.086 18.598 1.00 91.25 220 SER A O 1
ATOM 1696 N N . ARG A 1 221 ? -20.179 12.646 19.661 1.00 90.25 221 ARG A N 1
ATOM 1697 C CA . ARG A 1 221 ? -21.345 13.534 19.788 1.00 90.25 221 ARG A CA 1
ATOM 1698 C C . ARG A 1 221 ? -21.769 13.665 21.244 1.00 90.25 221 ARG A C 1
ATOM 1700 O O . ARG A 1 221 ? -21.332 12.898 22.096 1.00 90.25 221 ARG A O 1
ATOM 1707 N N . GLY A 1 222 ? -22.592 14.665 21.549 1.00 89.81 222 GLY A N 1
ATOM 1708 C CA . GLY A 1 222 ? -23.243 14.734 22.857 1.00 89.81 222 GLY A CA 1
ATOM 1709 C C . GLY A 1 222 ? -24.209 13.559 23.002 1.00 89.81 222 GLY A C 1
ATOM 1710 O O . GLY A 1 222 ? -25.096 13.392 22.162 1.00 89.81 222 GLY A O 1
ATOM 1711 N N . ILE A 1 223 ? -24.026 12.745 24.038 1.00 90.31 223 ILE A N 1
ATOM 1712 C CA . ILE A 1 223 ? -24.909 11.624 24.365 1.00 90.31 223 ILE A CA 1
ATOM 1713 C C . ILE A 1 223 ? -25.509 11.847 25.748 1.00 90.31 223 ILE A C 1
ATOM 1715 O O . ILE A 1 223 ? -24.844 12.372 26.632 1.00 90.31 223 ILE A O 1
ATOM 1719 N N . ARG A 1 224 ? -26.772 11.466 25.947 1.00 86.50 224 ARG A N 1
ATOM 1720 C CA . ARG A 1 224 ? -27.401 11.493 27.274 1.00 86.50 224 ARG A CA 1
ATOM 1721 C C . ARG A 1 224 ? -27.090 10.180 27.988 1.00 86.50 224 ARG A C 1
ATOM 1723 O O . ARG A 1 224 ? -27.488 9.118 27.502 1.00 86.50 224 ARG A O 1
ATOM 1730 N N . VAL A 1 225 ? -26.407 10.269 29.126 1.00 77.38 225 VAL A N 1
ATOM 1731 C CA . VAL A 1 225 ? -26.112 9.145 30.024 1.00 77.38 225 VAL A CA 1
ATOM 1732 C C . VAL A 1 225 ? -26.626 9.532 31.408 1.00 77.38 225 VAL A C 1
ATOM 1734 O O . VAL A 1 225 ? -26.072 10.415 32.064 1.00 77.38 225 VAL A O 1
ATOM 1737 N N . GLY A 1 226 ? -27.752 8.940 31.815 1.00 78.44 226 GLY A N 1
ATOM 1738 C CA . GLY A 1 226 ? -28.466 9.344 33.027 1.00 78.44 226 GLY A CA 1
ATOM 1739 C C . GLY A 1 226 ? -28.830 10.834 33.007 1.00 78.44 226 GLY A C 1
ATOM 1740 O O . GLY A 1 226 ? -29.503 11.304 32.087 1.00 78.44 226 GLY A O 1
ATOM 1741 N N . ASN A 1 227 ? -28.353 11.573 34.014 1.00 81.81 227 ASN A N 1
ATOM 1742 C CA . ASN A 1 227 ? -28.611 13.006 34.179 1.00 81.81 227 ASN A CA 1
ATOM 1743 C C . ASN A 1 227 ? -27.527 13.915 33.562 1.00 81.81 227 ASN A C 1
ATOM 1745 O O . ASN A 1 227 ? -27.587 15.134 33.708 1.00 81.81 227 ASN A O 1
ATOM 1749 N N . HIS A 1 228 ? -26.531 13.339 32.881 1.00 80.25 228 HIS A N 1
ATOM 1750 C CA . HIS A 1 228 ? -25.415 14.069 32.283 1.00 80.25 228 HIS A CA 1
ATOM 1751 C C . HIS A 1 228 ? -25.402 13.932 30.754 1.00 80.25 228 HIS A C 1
ATOM 1753 O O . HIS A 1 228 ? -25.926 12.973 30.180 1.00 80.25 228 HIS A O 1
ATOM 1759 N N . THR A 1 229 ? -24.774 14.902 30.085 1.00 87.69 229 THR A N 1
ATOM 1760 C CA . THR A 1 229 ? -24.588 14.922 28.623 1.00 87.69 229 THR A CA 1
ATOM 1761 C C . THR A 1 229 ? -23.110 14.971 28.226 1.00 87.69 229 THR A C 1
ATOM 1763 O O . THR A 1 229 ? -22.642 15.997 27.724 1.00 87.69 229 THR A O 1
ATOM 1766 N N . PRO A 1 230 ? -22.333 13.899 28.475 1.00 89.12 230 PRO A N 1
ATOM 1767 C CA . PRO A 1 230 ? -20.943 13.834 28.040 1.00 89.12 230 PRO A CA 1
ATOM 1768 C C . PRO A 1 230 ? -20.815 13.690 26.513 1.00 89.12 230 PRO A C 1
ATOM 1770 O O . PRO A 1 230 ? -21.757 13.327 25.804 1.00 89.12 230 PRO A O 1
ATOM 1773 N N . ARG A 1 231 ? -19.607 13.941 25.994 1.00 91.62 231 ARG A N 1
ATOM 1774 C CA . ARG A 1 231 ? -19.222 13.546 24.630 1.00 91.62 231 ARG A CA 1
ATOM 1775 C C . ARG A 1 231 ? -18.963 12.042 24.591 1.00 91.62 231 ARG A C 1
ATOM 1777 O O . ARG A 1 231 ? -18.206 11.524 25.411 1.00 91.62 231 ARG A O 1
ATOM 1784 N N . GLY A 1 232 ? -19.513 11.352 23.607 1.00 93.62 232 GLY A N 1
ATOM 1785 C CA . GLY A 1 232 ? -19.385 9.908 23.476 1.00 93.62 232 GLY A CA 1
ATOM 1786 C C . GLY A 1 232 ? -19.756 9.406 22.093 1.00 93.62 232 GLY A C 1
ATOM 1787 O O . GLY A 1 232 ? -19.890 10.190 21.151 1.00 93.62 232 GLY A O 1
ATOM 1788 N N . TYR A 1 233 ? -19.917 8.095 21.997 1.00 95.38 233 TYR A N 1
ATOM 1789 C CA . TYR A 1 233 ? -20.208 7.387 20.762 1.00 95.38 233 TYR A CA 1
ATOM 1790 C C . TYR A 1 233 ? -21.438 6.502 20.937 1.00 95.38 233 TYR A C 1
ATOM 1792 O O . TYR A 1 233 ? -21.685 5.977 22.026 1.00 95.38 233 TYR A O 1
ATOM 1800 N N . ILE A 1 234 ? -22.204 6.351 19.859 1.00 93.69 234 ILE A N 1
ATOM 1801 C CA . ILE A 1 234 ? -23.378 5.481 19.796 1.00 93.69 234 ILE 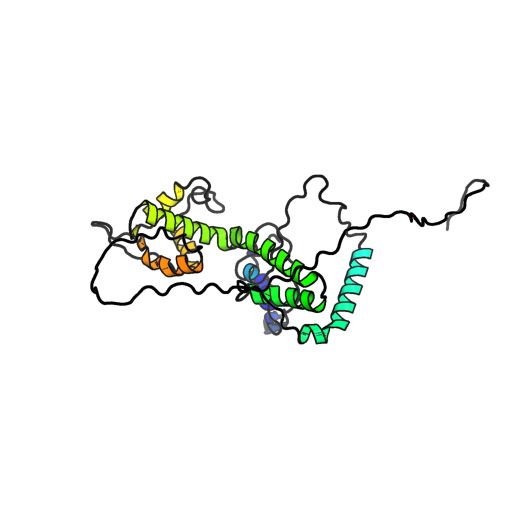A CA 1
ATOM 1802 C C . ILE A 1 234 ? -23.033 4.301 18.892 1.00 93.69 234 ILE A C 1
ATOM 1804 O O . ILE A 1 234 ? -22.406 4.486 17.853 1.00 93.69 234 ILE A O 1
ATOM 1808 N N . LEU A 1 235 ? -23.463 3.097 19.266 1.00 92.75 235 LEU A N 1
ATOM 1809 C CA . LEU A 1 235 ? -23.199 1.860 18.531 1.00 92.75 235 LEU A CA 1
ATOM 1810 C C . LEU A 1 235 ? -23.621 1.955 17.055 1.00 92.75 235 LEU A C 1
ATOM 1812 O O . LEU A 1 235 ? -22.888 1.519 16.173 1.00 92.75 235 LEU A O 1
ATOM 1816 N N . GLY A 1 236 ? -24.768 2.584 16.784 1.00 89.56 236 GLY A N 1
ATOM 1817 C CA . GLY A 1 236 ? -25.278 2.782 15.425 1.00 89.56 236 GLY A CA 1
ATOM 1818 C C . GLY A 1 236 ? -24.349 3.594 14.516 1.00 89.56 236 GLY A C 1
ATOM 1819 O O . GLY A 1 236 ? -24.321 3.340 13.315 1.00 89.56 236 GLY A O 1
ATOM 1820 N N . ASP A 1 237 ? -23.534 4.500 15.070 1.00 89.81 237 ASP A N 1
ATOM 1821 C CA . ASP A 1 237 ? -22.572 5.284 14.283 1.00 89.81 237 ASP A CA 1
ATOM 1822 C C . ASP A 1 237 ? -21.426 4.398 13.749 1.00 89.81 237 ASP A C 1
ATOM 1824 O O . ASP A 1 237 ? -20.779 4.751 12.766 1.00 89.81 237 ASP A O 1
ATOM 1828 N N . PHE A 1 238 ? -21.186 3.232 14.363 1.00 91.44 238 PHE A N 1
ATOM 1829 C CA . PHE A 1 238 ? -20.164 2.275 13.936 1.00 91.44 238 PHE A CA 1
ATOM 1830 C C . PHE A 1 238 ? -20.665 1.233 12.935 1.00 91.44 238 PHE A C 1
ATOM 1832 O O . PHE A 1 238 ? -19.845 0.469 12.440 1.00 91.44 238 PHE A O 1
ATOM 1839 N N . ALA A 1 239 ? -21.965 1.171 12.627 1.00 86.00 239 ALA A N 1
ATOM 1840 C CA . ALA A 1 239 ? -22.533 0.094 11.810 1.00 86.00 239 ALA A CA 1
ATOM 1841 C C . ALA A 1 239 ? -21.828 -0.047 10.447 1.00 86.00 239 ALA A C 1
ATOM 1843 O O . ALA A 1 239 ? -21.374 -1.133 10.099 1.00 86.00 239 ALA A O 1
ATOM 1844 N N . ASP A 1 240 ? -21.652 1.068 9.733 1.00 77.25 240 ASP A N 1
ATOM 1845 C CA . ASP A 1 240 ? -20.947 1.108 8.444 1.00 77.25 240 ASP A CA 1
ATOM 1846 C C . ASP A 1 240 ? -19.462 0.726 8.585 1.00 77.25 240 ASP A C 1
ATOM 1848 O O . ASP A 1 240 ? -18.924 -0.031 7.781 1.00 77.25 240 ASP A O 1
ATOM 1852 N N . ALA A 1 241 ? -18.797 1.184 9.650 1.00 79.31 241 ALA A N 1
ATOM 1853 C CA . ALA A 1 241 ? -17.404 0.834 9.909 1.00 79.31 241 ALA A CA 1
ATOM 1854 C C . ALA A 1 241 ? -17.238 -0.657 10.262 1.00 79.31 241 ALA A C 1
ATOM 1856 O O . ALA A 1 241 ? -16.282 -1.298 9.834 1.00 79.31 241 ALA A O 1
ATOM 1857 N N . PHE A 1 242 ? -18.158 -1.238 11.028 1.00 88.00 242 PHE A N 1
ATOM 1858 C CA . PHE A 1 242 ? -18.109 -2.655 11.371 1.00 88.00 242 PHE A CA 1
ATOM 1859 C C . PHE A 1 242 ? -18.360 -3.541 10.158 1.00 88.00 242 PHE A C 1
ATOM 1861 O O . PHE A 1 242 ? -17.622 -4.502 9.979 1.00 88.00 242 PHE A O 1
ATOM 1868 N N . ASP A 1 243 ? -19.335 -3.198 9.319 1.00 78.81 243 ASP A N 1
ATOM 1869 C CA . ASP A 1 243 ? -19.658 -3.959 8.108 1.00 78.81 243 ASP A CA 1
ATOM 1870 C C . ASP A 1 243 ? -18.506 -3.943 7.088 1.00 78.81 243 ASP A C 1
ATOM 1872 O O . ASP A 1 243 ? -18.179 -4.956 6.475 1.00 78.81 243 ASP A O 1
ATOM 1876 N N . ARG A 1 244 ? -17.821 -2.800 6.947 1.00 73.31 244 ARG A N 1
ATOM 1877 C CA . ARG A 1 244 ? -16.721 -2.639 5.982 1.00 73.31 244 ARG A CA 1
ATOM 1878 C C . ARG A 1 244 ? -15.397 -3.254 6.415 1.00 73.31 244 ARG A C 1
ATOM 1880 O O . ARG A 1 244 ? -14.627 -3.674 5.556 1.00 73.31 244 ARG A O 1
ATOM 1887 N N . TYR A 1 245 ? -15.078 -3.196 7.707 1.00 71.88 245 TYR A N 1
ATOM 1888 C CA . TYR A 1 245 ? -13.712 -3.438 8.190 1.00 71.88 245 TYR A CA 1
ATOM 1889 C C 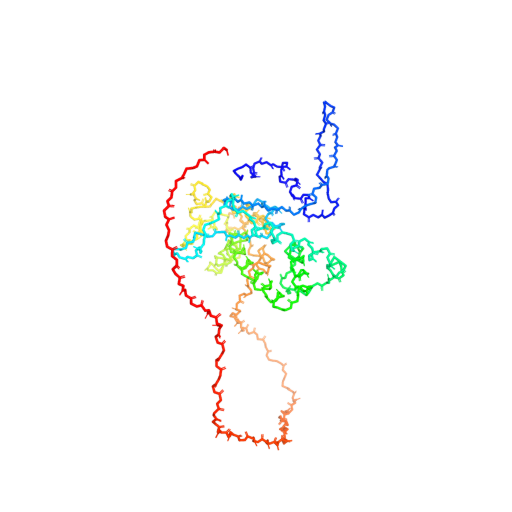. TYR A 1 245 ? -13.579 -4.643 9.120 1.00 71.88 245 TYR A C 1
ATOM 1891 O O . TYR A 1 245 ? -12.454 -5.041 9.418 1.00 71.88 245 TYR A O 1
ATOM 1899 N N . LEU A 1 246 ? -14.682 -5.219 9.605 1.00 75.50 246 LEU A N 1
ATOM 1900 C CA . LEU A 1 246 ? -14.646 -6.400 10.462 1.00 75.50 246 LEU A CA 1
ATOM 1901 C C . LEU A 1 246 ? -15.228 -7.603 9.717 1.00 75.50 246 LEU A C 1
ATOM 1903 O O . LEU A 1 246 ? -16.208 -7.452 8.992 1.00 75.50 246 LEU A O 1
ATOM 1907 N N . PRO A 1 247 ? -14.677 -8.814 9.916 1.00 67.38 247 PRO A N 1
ATOM 1908 C CA . PRO A 1 247 ? -15.300 -10.007 9.372 1.00 67.38 247 PRO A CA 1
ATOM 1909 C C . PRO A 1 247 ? -16.726 -10.139 9.933 1.00 67.38 247 PRO A C 1
ATOM 1911 O O . PRO A 1 247 ? -16.953 -9.791 11.110 1.00 67.38 247 PRO A O 1
ATOM 1914 N N . PRO A 1 248 ? -17.679 -10.643 9.124 1.00 57.03 248 PRO A N 1
ATOM 1915 C CA . PRO A 1 248 ? -19.014 -10.944 9.606 1.00 57.03 248 PRO A CA 1
ATOM 1916 C C . PRO A 1 248 ? -18.866 -11.904 10.782 1.00 57.03 248 PRO A C 1
ATOM 1918 O O . PRO A 1 248 ? -18.242 -12.962 10.668 1.00 57.03 248 PRO A O 1
ATOM 1921 N N . SER A 1 249 ? -19.366 -11.493 11.946 1.00 52.25 249 SER A N 1
ATOM 1922 C CA . SER A 1 249 ? -19.394 -12.373 13.107 1.00 52.25 249 SER A 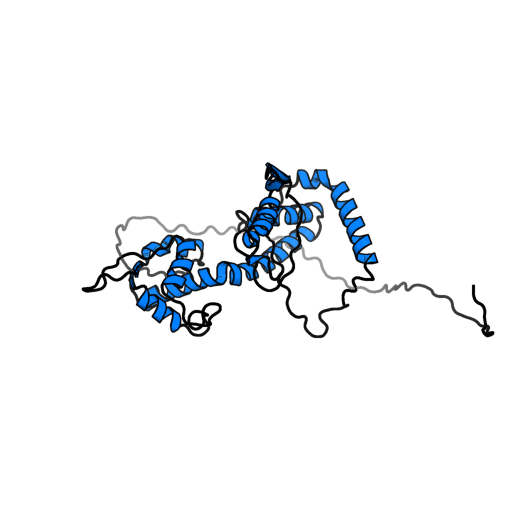CA 1
ATOM 1923 C C . SER A 1 249 ? -20.142 -13.645 12.699 1.00 52.25 249 SER A C 1
ATOM 1925 O O . SER A 1 249 ? -21.195 -13.520 12.067 1.00 52.25 249 SER A O 1
ATOM 1927 N N . PRO A 1 250 ? -19.654 -14.856 13.026 1.00 40.88 250 PRO A N 1
ATOM 1928 C CA . PRO A 1 250 ? -20.494 -16.036 12.924 1.00 40.88 250 PRO A CA 1
ATOM 1929 C C . PRO A 1 250 ? -21.705 -15.774 13.819 1.00 40.88 250 PRO A C 1
ATOM 1931 O O . PRO A 1 250 ? -21.581 -15.700 15.043 1.00 40.88 250 PRO A O 1
ATOM 1934 N N . ASN A 1 251 ? -22.848 -15.505 13.191 1.00 38.25 251 ASN A N 1
ATOM 1935 C CA . ASN A 1 251 ? -24.091 -15.244 13.888 1.00 38.25 251 ASN A CA 1
ATOM 1936 C C . ASN A 1 251 ? -24.383 -16.455 14.777 1.00 38.25 251 ASN A C 1
ATOM 1938 O O . ASN A 1 251 ? -24.656 -17.548 14.287 1.00 38.25 251 ASN A O 1
ATOM 1942 N N . LEU A 1 252 ? -24.354 -16.248 16.092 1.00 36.88 252 LEU A N 1
ATOM 1943 C CA . LEU A 1 252 ? -25.253 -16.974 16.973 1.00 36.88 252 LEU A CA 1
ATOM 1944 C C . LEU A 1 252 ? -26.650 -16.490 16.595 1.00 36.88 252 LEU A C 1
ATOM 1946 O O . LEU A 1 252 ? -27.077 -15.412 17.007 1.00 36.88 252 LEU A O 1
ATOM 1950 N N . GLU A 1 253 ? -27.307 -17.249 15.723 1.00 31.61 253 GLU A N 1
ATOM 1951 C CA . GLU A 1 253 ? -28.713 -17.072 15.390 1.00 31.61 253 GLU A CA 1
ATOM 1952 C C . GLU A 1 253 ? -29.537 -17.088 16.682 1.00 31.61 253 GLU A C 1
ATOM 1954 O O . GLU A 1 253 ? -29.845 -18.136 17.249 1.00 31.61 253 GLU A O 1
ATOM 1959 N N . CYS A 1 254 ? -29.909 -15.903 17.160 1.00 29.36 254 CYS A N 1
ATOM 1960 C CA . CYS A 1 254 ? -30.999 -15.752 18.105 1.00 29.36 254 CYS A CA 1
ATOM 1961 C C . CYS A 1 254 ? -32.305 -15.843 17.309 1.00 29.36 254 CYS A C 1
ATOM 1963 O O . CYS A 1 254 ? -32.928 -14.839 16.972 1.00 29.36 254 CYS A O 1
ATOM 1965 N N . ASN A 1 255 ? -32.710 -17.069 16.984 1.00 39.06 255 ASN A N 1
ATOM 1966 C CA . ASN A 1 255 ? -34.069 -17.348 16.547 1.00 39.06 255 ASN A CA 1
ATOM 1967 C C . ASN A 1 255 ? -34.968 -17.297 17.787 1.00 39.06 255 ASN A C 1
ATOM 1969 O O . ASN A 1 255 ? -35.123 -18.289 18.494 1.00 39.06 255 ASN A O 1
ATOM 1973 N N . SER A 1 256 ? -35.539 -16.126 18.069 1.00 33.66 256 SER A N 1
ATOM 1974 C CA . SER A 1 256 ? -36.586 -15.967 19.078 1.00 33.66 256 SER A CA 1
ATOM 1975 C C . SER A 1 256 ? -37.824 -15.305 18.467 1.00 33.66 256 SER A C 1
ATOM 1977 O O . SER A 1 256 ? -37.859 -14.087 18.352 1.00 33.66 256 SER A O 1
ATOM 1979 N N . ALA A 1 257 ? -38.824 -16.157 18.163 1.00 31.27 257 ALA A N 1
ATOM 1980 C CA . ALA A 1 257 ? -40.276 -15.961 18.378 1.00 31.27 257 ALA A CA 1
ATOM 1981 C C . ALA A 1 257 ? -40.992 -14.855 17.540 1.00 31.27 257 ALA A C 1
ATOM 1983 O O . ALA A 1 257 ? -40.544 -13.722 17.517 1.00 31.27 257 ALA A O 1
ATOM 1984 N N . THR A 1 258 ? -42.159 -14.989 16.881 1.00 30.00 258 THR A N 1
ATOM 1985 C CA . THR A 1 258 ? -43.274 -15.971 16.725 1.00 30.00 258 THR A CA 1
ATOM 1986 C C . THR A 1 258 ? -44.101 -15.450 15.515 1.00 30.00 258 THR A C 1
ATOM 1988 O O . THR A 1 258 ? -44.127 -14.242 15.294 1.00 30.00 258 THR A O 1
ATOM 1991 N N . THR A 1 259 ? -44.795 -16.222 14.667 1.00 30.97 259 THR A N 1
ATOM 1992 C CA . THR A 1 259 ? -46.144 -16.781 14.919 1.00 30.97 259 THR A CA 1
ATOM 1993 C C . THR A 1 259 ? -46.551 -17.756 13.803 1.00 30.97 259 THR A C 1
ATOM 1995 O O . THR A 1 259 ? -46.266 -17.470 12.641 1.00 30.97 259 THR A O 1
ATOM 1998 N N . PRO A 1 260 ? -47.227 -18.878 14.121 1.00 42.75 260 PRO A N 1
ATOM 1999 C CA . PRO A 1 260 ? -47.748 -19.813 13.133 1.00 42.75 260 PRO A CA 1
ATOM 2000 C C . PRO A 1 260 ? -49.144 -19.386 12.657 1.00 42.75 260 PRO A C 1
ATOM 2002 O O . PRO A 1 260 ? -50.076 -19.296 13.454 1.00 42.75 260 PRO A O 1
ATOM 2005 N N . ALA A 1 261 ? -49.290 -19.166 11.354 1.00 36.56 261 ALA A N 1
ATOM 2006 C CA . ALA A 1 261 ? -50.576 -19.089 10.670 1.00 36.56 261 ALA A CA 1
ATOM 2007 C C . ALA A 1 261 ? -50.393 -19.625 9.246 1.00 36.56 261 ALA A C 1
ATOM 2009 O O . ALA A 1 261 ? -49.886 -18.927 8.378 1.00 36.56 261 ALA A O 1
ATOM 2010 N N . ASP A 1 262 ? -50.641 -20.922 9.077 1.00 39.12 262 ASP A N 1
ATOM 2011 C CA . ASP A 1 262 ? -51.573 -21.468 8.083 1.00 39.12 262 ASP A CA 1
ATOM 2012 C C . ASP A 1 262 ? -51.310 -22.963 7.896 1.00 39.12 262 ASP A C 1
ATOM 2014 O O . ASP A 1 262 ? -50.325 -23.416 7.314 1.00 39.12 262 ASP A O 1
ATOM 2018 N N . ILE A 1 263 ? -52.238 -23.743 8.449 1.00 43.66 263 ILE A N 1
ATOM 2019 C CA . ILE A 1 263 ? -52.444 -25.144 8.113 1.00 43.66 263 ILE A CA 1
ATOM 2020 C C . ILE A 1 263 ? -53.199 -25.140 6.785 1.00 43.66 263 ILE A C 1
ATOM 2022 O O . ILE A 1 263 ? -54.347 -24.706 6.734 1.00 43.66 263 ILE A O 1
ATOM 2026 N N . GLY A 1 264 ? -52.568 -25.632 5.723 1.00 34.78 264 GLY A N 1
ATOM 2027 C CA . GLY A 1 264 ? -53.226 -25.773 4.430 1.00 34.78 264 GLY A CA 1
ATOM 2028 C C . GLY A 1 264 ? -52.358 -26.484 3.404 1.00 34.78 264 GLY A C 1
ATOM 2029 O O . GLY A 1 264 ? -51.608 -25.841 2.685 1.00 34.78 264 GLY A O 1
ATOM 2030 N N . ASP A 1 265 ? -52.480 -27.811 3.380 1.00 43.41 265 ASP A N 1
ATOM 2031 C CA . ASP A 1 265 ? -52.240 -28.715 2.250 1.00 43.41 265 ASP A CA 1
ATOM 2032 C C . ASP A 1 265 ? -51.080 -28.415 1.290 1.00 43.41 265 ASP A C 1
ATOM 2034 O O . ASP A 1 265 ? -51.208 -27.620 0.362 1.00 43.41 265 ASP A O 1
ATOM 2038 N N . SER A 1 266 ? -50.017 -29.226 1.375 1.00 38.94 266 SER A N 1
ATOM 2039 C CA . SER A 1 266 ? -49.379 -29.823 0.189 1.00 38.94 266 SER A CA 1
ATOM 2040 C C . SER A 1 266 ? -48.481 -31.007 0.567 1.00 38.94 266 SER A C 1
ATOM 2042 O O . SER A 1 266 ? -47.628 -30.927 1.446 1.00 38.94 266 SER A O 1
ATOM 2044 N N . ARG A 1 267 ? -48.727 -32.131 -0.113 1.00 41.97 267 ARG A N 1
ATOM 2045 C CA . ARG A 1 267 ? -48.103 -33.457 0.038 1.00 41.97 267 ARG A CA 1
ATOM 2046 C C . ARG A 1 267 ? -46.564 -33.442 -0.034 1.00 41.97 267 ARG A C 1
ATOM 2048 O O . ARG A 1 267 ? -46.010 -32.682 -0.825 1.00 41.97 267 ARG A O 1
ATOM 2055 N N . PRO A 1 268 ? -45.869 -34.369 0.656 1.00 39.84 268 PRO A N 1
ATOM 2056 C CA . PRO A 1 268 ? -44.435 -34.558 0.476 1.00 39.84 268 PRO A CA 1
ATOM 2057 C C . PRO A 1 268 ? -44.138 -35.209 -0.884 1.00 39.84 268 PRO A C 1
ATOM 2059 O O . PRO A 1 268 ? -44.639 -36.289 -1.199 1.00 39.84 268 PRO A O 1
ATOM 2062 N N . VAL A 1 269 ? -43.304 -34.550 -1.688 1.00 38.31 269 VAL A N 1
ATOM 2063 C CA . VAL A 1 269 ? -42.715 -35.117 -2.908 1.00 38.31 269 VAL A CA 1
ATOM 2064 C C . VAL A 1 269 ? -41.536 -36.007 -2.507 1.00 38.31 269 VAL A C 1
ATOM 2066 O O . VAL A 1 269 ? -40.597 -35.561 -1.852 1.00 38.31 269 VAL A O 1
ATOM 2069 N N . GLN A 1 270 ? -41.607 -37.282 -2.888 1.00 39.81 270 GLN A N 1
ATOM 2070 C CA . GLN A 1 270 ? -40.528 -38.264 -2.755 1.00 39.81 270 GLN A CA 1
ATOM 2071 C C . GLN A 1 270 ? -39.362 -37.935 -3.711 1.00 39.81 270 GLN A C 1
ATOM 2073 O O . GLN A 1 270 ? -39.613 -37.581 -4.865 1.00 39.81 270 GLN A O 1
ATOM 2078 N N . PRO A 1 271 ? -38.095 -38.110 -3.296 1.00 34.91 271 PRO A N 1
ATOM 2079 C CA . PRO A 1 271 ? -36.955 -37.980 -4.197 1.00 34.91 271 PRO A CA 1
ATOM 2080 C C . PRO A 1 271 ? -36.917 -39.152 -5.189 1.00 34.91 271 PRO A C 1
ATOM 2082 O O . PRO A 1 271 ? -36.871 -40.318 -4.795 1.00 34.91 271 PRO A O 1
ATOM 2085 N N . GLN A 1 272 ? -36.923 -38.843 -6.488 1.00 38.06 272 GLN A N 1
ATOM 2086 C CA . GLN A 1 272 ? -36.693 -39.830 -7.540 1.00 38.06 272 GLN A CA 1
ATOM 2087 C C . GLN A 1 272 ? -35.228 -40.276 -7.519 1.00 38.06 272 GLN A C 1
ATOM 2089 O O . GLN A 1 272 ? -34.309 -39.495 -7.757 1.00 38.06 272 GLN A O 1
ATOM 2094 N N . GLN A 1 273 ? -35.034 -41.560 -7.233 1.00 36.28 273 GLN A N 1
ATOM 2095 C CA . GLN A 1 273 ? -33.784 -42.275 -7.438 1.00 36.28 273 GLN A CA 1
ATOM 2096 C C . GLN A 1 273 ? -33.505 -42.358 -8.943 1.00 36.28 273 GLN A C 1
ATOM 2098 O O . GLN A 1 273 ? -34.320 -42.899 -9.690 1.00 36.28 273 GLN A O 1
ATOM 2103 N N . LEU A 1 274 ? -32.351 -41.857 -9.390 1.00 35.09 274 LEU A N 1
ATOM 2104 C CA . LEU A 1 274 ? -31.849 -42.165 -10.725 1.00 35.09 274 LEU A CA 1
ATOM 2105 C C . LEU A 1 274 ? -30.987 -43.428 -10.642 1.00 35.09 274 LEU A C 1
ATOM 2107 O O . LEU A 1 274 ? -29.840 -43.411 -10.198 1.00 35.09 274 LEU A O 1
ATOM 2111 N N . SER A 1 275 ? -31.595 -44.537 -11.039 1.00 33.69 275 SER A N 1
ATOM 2112 C CA . SER A 1 275 ? -30.960 -45.836 -11.211 1.00 33.69 275 SER A CA 1
ATOM 2113 C C . SER A 1 275 ? -30.152 -45.871 -12.510 1.00 33.69 275 SER A C 1
ATOM 2115 O O . SER A 1 275 ? -30.701 -45.630 -13.579 1.00 33.69 275 SER A O 1
ATOM 2117 N N . GLY A 1 276 ? -28.891 -46.296 -12.410 1.00 32.19 276 GLY A N 1
ATOM 2118 C CA . GLY A 1 276 ? -28.224 -47.082 -13.450 1.00 32.19 276 GLY A CA 1
ATOM 2119 C C . GLY A 1 276 ? -27.435 -46.318 -14.515 1.00 32.19 276 GLY A C 1
ATOM 2120 O O . GLY A 1 276 ? -28.003 -45.791 -15.460 1.00 32.19 276 GLY A O 1
ATOM 2121 N N . LEU A 1 277 ? -26.104 -46.399 -14.421 1.00 34.22 277 LEU A N 1
ATOM 2122 C CA . LEU A 1 277 ? -25.256 -47.055 -15.429 1.00 34.22 277 LEU A CA 1
ATOM 2123 C C . LEU A 1 277 ? -23.830 -47.194 -14.870 1.00 34.22 277 LEU A C 1
ATOM 2125 O O . LEU A 1 277 ? -22.983 -46.315 -14.992 1.00 34.22 277 LEU A O 1
ATOM 2129 N N . LEU A 1 278 ? -23.591 -48.338 -14.226 1.00 31.53 278 LEU A N 1
ATOM 2130 C CA . LEU A 1 278 ? -22.262 -48.913 -14.045 1.00 31.53 278 LEU A CA 1
ATOM 2131 C C . LEU A 1 278 ? -21.831 -49.518 -15.383 1.00 31.53 278 LEU A C 1
ATOM 2133 O O . LEU A 1 278 ? -22.483 -50.446 -15.856 1.00 31.53 278 LEU A O 1
ATOM 2137 N N . GLN A 1 279 ? -20.703 -49.072 -15.932 1.00 34.41 279 GLN A N 1
ATOM 2138 C CA . GLN A 1 279 ? -19.784 -49.973 -16.623 1.00 34.41 279 GLN A CA 1
ATOM 2139 C C . GLN A 1 279 ? -18.363 -49.690 -16.147 1.00 34.41 279 GLN A C 1
ATOM 2141 O O . GLN A 1 279 ? -17.737 -48.685 -16.469 1.00 34.41 279 GLN A O 1
ATOM 2146 N N . SER A 1 280 ? -17.902 -50.617 -15.319 1.00 30.39 280 SER A N 1
ATOM 2147 C CA . SER A 1 280 ? -16.526 -50.850 -14.931 1.00 30.39 280 SER A CA 1
ATOM 2148 C C . SER A 1 280 ? -15.710 -51.326 -16.131 1.00 30.39 280 SER A C 1
ATOM 2150 O O . SER A 1 280 ? -16.101 -52.272 -16.813 1.00 30.39 280 SER A O 1
ATOM 2152 N N . GLN A 1 281 ? -14.527 -50.748 -16.328 1.00 33.72 281 GLN A N 1
ATOM 2153 C CA . GLN A 1 281 ? -13.416 -51.474 -16.934 1.00 33.72 281 GLN A CA 1
ATOM 2154 C C . GLN A 1 281 ? -12.197 -51.359 -16.027 1.00 33.72 281 GLN A C 1
ATOM 2156 O O . GLN A 1 281 ? -11.534 -50.331 -15.926 1.00 33.72 281 GLN A O 1
ATOM 2161 N N . THR A 1 282 ? -11.967 -52.460 -15.327 1.00 30.39 282 THR A N 1
ATOM 2162 C CA . THR A 1 282 ? -10.731 -52.823 -14.653 1.00 30.39 282 THR A CA 1
ATOM 2163 C C . THR A 1 282 ? -9.675 -53.101 -15.720 1.00 30.39 282 THR A C 1
ATOM 2165 O O . THR A 1 282 ? -9.919 -53.921 -16.602 1.00 30.39 282 THR A O 1
ATOM 2168 N N . MET A 1 283 ? -8.496 -52.489 -15.623 1.00 28.64 283 MET A N 1
ATOM 2169 C CA . MET A 1 283 ? -7.294 -53.002 -16.282 1.00 28.64 283 MET A CA 1
ATOM 2170 C C . MET A 1 283 ? -6.181 -53.144 -15.249 1.00 28.64 283 MET A C 1
ATOM 2172 O O . MET A 1 283 ? -5.888 -52.259 -14.449 1.00 28.64 283 MET A O 1
ATOM 2176 N N . THR A 1 284 ? -5.673 -54.363 -15.253 1.00 30.66 284 THR A N 1
ATOM 2177 C CA . THR A 1 284 ? -4.766 -55.041 -14.345 1.00 30.66 284 THR A CA 1
ATOM 2178 C C . THR A 1 284 ? -3.334 -54.527 -14.418 1.00 30.66 284 THR A C 1
ATOM 2180 O O . THR A 1 284 ? -2.825 -54.178 -15.478 1.00 30.66 284 THR A O 1
ATOM 2183 N N . SER A 1 285 ? -2.681 -54.582 -13.258 1.00 28.42 285 SER A N 1
ATOM 2184 C CA . SER A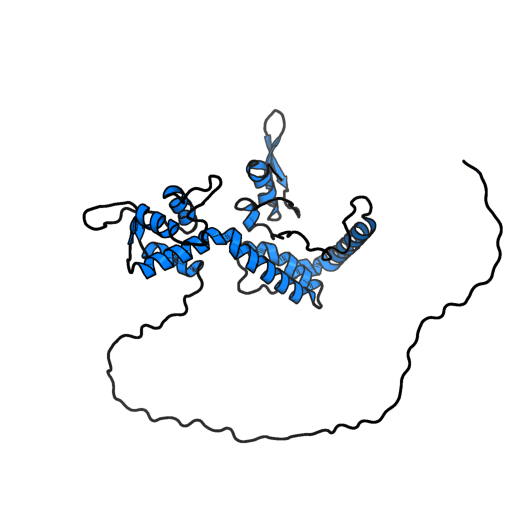 1 285 ? -1.233 -54.528 -13.086 1.00 28.42 285 SER A CA 1
ATOM 2185 C C . SER A 1 285 ? -0.556 -55.727 -13.759 1.00 28.42 285 SER A C 1
ATOM 2187 O O . SER A 1 285 ? -0.969 -56.868 -13.548 1.00 28.42 285 SER A O 1
ATOM 2189 N N . THR A 1 286 ? 0.521 -55.469 -14.499 1.00 30.27 286 THR A N 1
ATOM 2190 C CA . THR A 1 286 ? 1.541 -56.467 -14.841 1.00 30.27 286 THR A CA 1
ATOM 2191 C C . THR A 1 286 ? 2.914 -55.848 -14.622 1.00 30.27 286 THR A C 1
ATOM 2193 O O . THR A 1 286 ? 3.317 -54.920 -15.316 1.00 30.27 286 THR A O 1
ATOM 2196 N N . THR A 1 287 ? 3.616 -56.372 -13.623 1.00 29.98 287 THR A N 1
ATOM 2197 C CA . THR A 1 287 ? 5.047 -56.199 -13.372 1.00 29.98 287 THR A CA 1
ATOM 2198 C C . THR A 1 287 ? 5.815 -57.204 -14.221 1.00 29.98 287 THR A C 1
ATOM 2200 O O . THR A 1 287 ? 5.568 -58.380 -13.999 1.00 29.98 287 THR A O 1
ATOM 2203 N N . ILE A 1 288 ? 6.750 -56.782 -15.090 1.00 31.31 288 ILE A N 1
ATOM 2204 C CA . ILE A 1 288 ? 8.024 -57.484 -15.382 1.00 31.31 288 ILE A CA 1
ATOM 2205 C C . ILE A 1 288 ? 9.077 -56.456 -15.864 1.00 31.31 288 ILE A C 1
ATOM 2207 O O . ILE A 1 288 ? 8.981 -55.925 -16.962 1.00 31.31 288 ILE A O 1
ATOM 2211 N N . ASP A 1 289 ? 10.018 -56.170 -14.964 1.00 28.33 289 ASP A N 1
ATOM 2212 C CA . ASP A 1 289 ? 11.487 -56.209 -15.086 1.00 28.33 289 ASP A CA 1
ATOM 2213 C C . ASP A 1 289 ? 12.294 -55.504 -16.209 1.00 28.33 289 ASP A C 1
ATOM 2215 O O . ASP A 1 289 ? 11.984 -55.539 -17.396 1.00 28.33 289 ASP A O 1
ATOM 2219 N N . SER A 1 290 ? 13.477 -55.052 -15.767 1.00 29.89 290 SER A N 1
ATOM 2220 C CA . SER A 1 290 ? 14.741 -54.805 -16.485 1.00 29.89 290 SER A CA 1
ATOM 2221 C C . SER A 1 290 ? 14.931 -53.521 -17.319 1.00 29.89 290 SER A C 1
ATOM 2223 O O . SER A 1 290 ? 14.281 -53.294 -18.333 1.00 29.89 290 SER A O 1
ATOM 2225 N N . GLY A 1 291 ? 15.931 -52.706 -16.933 1.00 27.11 291 GLY A N 1
ATOM 2226 C CA . GLY A 1 291 ? 16.500 -51.677 -17.820 1.00 27.11 291 GLY A CA 1
ATOM 2227 C C . GLY A 1 291 ? 17.151 -50.455 -17.165 1.00 27.11 291 GLY A C 1
ATOM 2228 O O . GLY A 1 291 ? 16.790 -49.328 -17.478 1.00 27.11 291 GLY A O 1
ATOM 2229 N N . CYS A 1 292 ? 18.116 -50.657 -16.267 1.00 28.52 292 CYS A N 1
ATOM 2230 C CA . CYS A 1 292 ? 19.017 -49.613 -15.768 1.00 28.52 292 CYS A CA 1
ATOM 2231 C C . CYS A 1 292 ? 19.915 -49.080 -16.904 1.00 28.52 292 CYS A C 1
ATOM 2233 O O . CYS A 1 292 ? 20.571 -49.892 -17.548 1.00 28.52 292 CYS A O 1
ATOM 2235 N N . CYS A 1 293 ? 19.994 -47.759 -17.120 1.00 29.11 293 CYS A N 1
ATOM 2236 C CA . CYS A 1 293 ? 21.115 -47.100 -17.810 1.00 29.11 293 CYS A CA 1
ATOM 2237 C C . CYS A 1 293 ? 21.238 -45.629 -17.374 1.00 29.11 293 CYS A C 1
ATOM 2239 O O . CYS A 1 293 ? 20.535 -44.736 -17.842 1.00 29.11 293 CYS A O 1
ATOM 2241 N N . THR A 1 294 ? 22.168 -45.412 -16.452 1.00 29.28 294 THR A N 1
ATOM 2242 C CA . THR A 1 294 ? 22.837 -44.153 -16.129 1.00 29.28 294 THR A CA 1
ATOM 2243 C C . THR A 1 294 ? 23.767 -43.736 -17.274 1.00 29.28 294 THR A C 1
ATOM 2245 O O . THR A 1 294 ? 24.440 -44.581 -17.857 1.00 29.28 294 THR A O 1
ATOM 2248 N N . VAL A 1 295 ? 23.882 -42.434 -17.562 1.00 31.72 295 VAL A N 1
ATOM 2249 C CA . VAL A 1 295 ? 25.013 -41.898 -18.342 1.00 31.72 295 VAL A CA 1
ATOM 2250 C C . VAL A 1 295 ? 25.610 -40.712 -17.593 1.00 31.72 295 VAL A C 1
ATOM 2252 O O . VAL A 1 295 ? 25.052 -39.617 -17.558 1.00 31.72 295 VAL A O 1
ATOM 2255 N N . ALA A 1 296 ? 26.745 -40.982 -16.952 1.00 29.59 296 ALA A N 1
ATOM 2256 C CA . ALA A 1 296 ? 27.670 -40.000 -16.411 1.00 29.59 296 ALA A CA 1
ATOM 2257 C C . ALA A 1 296 ? 28.635 -39.516 -17.509 1.00 29.59 296 ALA A C 1
ATOM 2259 O O . ALA A 1 296 ? 28.935 -40.238 -18.459 1.00 29.59 296 ALA A O 1
ATOM 2260 N N . ALA A 1 297 ? 29.118 -38.283 -17.350 1.00 32.78 297 ALA A N 1
ATOM 2261 C CA . ALA A 1 297 ? 30.089 -37.624 -18.219 1.00 32.78 297 ALA A CA 1
ATOM 2262 C C . ALA A 1 297 ? 31.488 -38.278 -18.163 1.00 32.78 297 ALA A C 1
ATOM 2264 O O . ALA A 1 297 ? 31.889 -38.745 -17.093 1.00 32.78 297 ALA A O 1
ATOM 2265 N N . PRO A 1 298 ? 32.281 -38.239 -19.251 1.00 39.09 298 PRO A N 1
ATOM 2266 C CA . PRO A 1 298 ? 33.672 -38.666 -19.212 1.00 39.09 298 PRO A CA 1
ATOM 2267 C C . PRO A 1 298 ? 34.616 -37.493 -18.891 1.00 39.09 298 PRO A C 1
ATOM 2269 O O . PRO A 1 298 ? 34.593 -36.451 -19.547 1.00 39.09 298 PRO A O 1
ATOM 2272 N N . LYS A 1 299 ? 35.500 -37.698 -17.910 1.00 37.81 299 LYS A N 1
ATOM 2273 C CA . LYS A 1 299 ? 36.844 -37.097 -17.860 1.00 37.81 299 LYS A CA 1
ATOM 2274 C C . LYS A 1 299 ? 37.834 -38.093 -18.474 1.00 37.81 299 LYS A C 1
ATOM 2276 O O . LYS A 1 299 ? 37.657 -39.291 -18.257 1.00 37.81 299 LYS A O 1
ATOM 2281 N N . PRO A 1 300 ? 38.921 -37.621 -19.097 1.00 41.03 300 PRO A N 1
ATOM 2282 C CA . PRO A 1 300 ? 40.179 -38.346 -19.100 1.00 41.03 300 PRO A CA 1
ATOM 2283 C C . PRO A 1 300 ? 41.249 -37.659 -18.238 1.00 41.03 300 PRO A C 1
ATOM 2285 O O . PRO A 1 300 ? 41.179 -36.471 -17.922 1.00 41.03 300 PRO A O 1
ATOM 2288 N N . ASP A 1 301 ? 42.187 -38.512 -17.850 1.00 36.03 301 ASP A N 1
ATOM 2289 C CA . ASP A 1 301 ? 43.133 -38.491 -16.734 1.00 36.03 301 ASP A CA 1
ATOM 2290 C C . ASP A 1 301 ? 44.448 -37.704 -17.003 1.00 36.03 301 ASP A C 1
ATOM 2292 O O . ASP A 1 301 ? 44.645 -37.183 -18.104 1.00 36.03 301 ASP A O 1
ATOM 2296 N N . PRO A 1 302 ? 45.352 -37.609 -16.002 1.00 50.72 302 PRO A N 1
ATOM 2297 C CA . PRO A 1 302 ? 46.529 -36.747 -15.960 1.00 50.72 302 PRO A CA 1
ATOM 2298 C C . PRO A 1 302 ? 47.832 -37.464 -16.351 1.00 50.72 302 PRO A C 1
ATOM 2300 O O . PRO A 1 302 ? 47.963 -38.672 -16.181 1.00 50.72 302 PRO A O 1
ATOM 2303 N N . SER A 1 303 ? 48.860 -36.688 -16.711 1.00 32.03 303 SER A N 1
ATOM 2304 C CA . SER A 1 303 ? 50.253 -36.990 -16.339 1.00 32.03 303 SER A CA 1
ATOM 2305 C C . SER A 1 303 ? 51.186 -35.789 -16.552 1.00 32.03 303 SER A C 1
ATOM 2307 O O . SER A 1 303 ? 51.294 -35.288 -17.666 1.00 32.03 303 SER A O 1
ATOM 2309 N N . MET A 1 304 ? 51.813 -35.371 -15.445 1.00 31.48 304 MET A N 1
ATOM 2310 C CA . MET A 1 304 ? 53.205 -34.919 -15.232 1.00 31.48 304 MET A CA 1
ATOM 2311 C C . MET A 1 304 ? 53.934 -34.144 -16.349 1.00 31.48 304 MET A C 1
ATOM 2313 O O . MET A 1 304 ? 54.164 -34.671 -17.426 1.00 31.48 304 MET A O 1
ATOM 2317 N N . ASP A 1 305 ? 54.445 -32.944 -16.049 1.00 32.41 305 ASP A N 1
ATOM 2318 C CA . ASP A 1 305 ? 55.744 -32.807 -15.372 1.00 32.41 305 ASP A CA 1
ATOM 2319 C C . ASP A 1 305 ? 56.019 -31.373 -14.881 1.00 32.41 305 ASP A C 1
ATOM 2321 O O . ASP A 1 305 ? 55.464 -30.389 -15.368 1.00 32.41 305 ASP A O 1
ATOM 2325 N N . ALA A 1 306 ? 56.846 -31.297 -13.842 1.00 33.66 306 ALA A N 1
ATOM 2326 C CA . ALA A 1 306 ? 57.237 -30.107 -13.098 1.00 33.66 306 ALA A CA 1
ATOM 2327 C C . ALA A 1 306 ? 58.269 -29.232 -13.837 1.00 33.66 306 ALA A C 1
ATOM 2329 O O . ALA A 1 306 ? 59.055 -29.753 -14.620 1.00 33.66 306 ALA A O 1
ATOM 2330 N N . LEU A 1 307 ? 58.328 -27.933 -13.493 1.00 33.31 307 LEU A N 1
ATOM 2331 C CA . LEU A 1 307 ? 59.547 -27.209 -13.068 1.00 33.31 307 LEU A CA 1
ATOM 2332 C C . LEU A 1 307 ? 59.281 -25.696 -12.882 1.00 33.31 307 LEU A C 1
ATOM 2334 O O . LEU A 1 307 ? 59.105 -24.968 -13.847 1.00 33.31 307 LEU A O 1
ATOM 2338 N N . ASN A 1 308 ? 59.278 -25.298 -11.605 1.00 32.06 308 ASN A N 1
ATOM 2339 C CA . ASN A 1 308 ? 59.785 -24.083 -10.936 1.00 32.06 308 ASN A CA 1
ATOM 2340 C C . ASN A 1 308 ? 59.629 -22.632 -11.490 1.00 32.06 308 ASN A C 1
ATOM 2342 O O . ASN A 1 308 ? 59.473 -22.406 -12.682 1.00 32.06 308 ASN A O 1
ATOM 2346 N N . PRO A 1 309 ? 59.686 -21.629 -10.578 1.00 50.31 309 PRO A N 1
ATOM 2347 C CA . PRO A 1 309 ? 59.180 -20.270 -10.756 1.00 50.31 309 PRO A CA 1
ATOM 2348 C C . PRO A 1 309 ? 60.287 -19.243 -11.058 1.00 50.31 309 PRO A C 1
ATOM 2350 O O . PRO A 1 309 ? 61.462 -19.588 -11.028 1.00 50.31 309 PRO A O 1
ATOM 2353 N N . GLU A 1 310 ? 59.851 -17.988 -11.244 1.00 33.38 310 GLU A N 1
ATOM 2354 C CA . GLU A 1 310 ? 60.512 -16.692 -10.966 1.00 33.38 310 GLU A CA 1
ATOM 2355 C C . GLU A 1 310 ? 60.504 -15.638 -12.103 1.00 33.38 310 GLU A C 1
ATOM 2357 O O . GLU A 1 310 ? 61.062 -15.832 -13.174 1.00 33.38 310 GLU A O 1
ATOM 2362 N N . VAL A 1 311 ? 59.921 -14.477 -11.746 1.00 35.75 311 VAL A N 1
ATOM 2363 C CA . VAL A 1 311 ? 60.341 -13.083 -12.033 1.00 35.75 311 VAL A CA 1
ATOM 2364 C C . VAL A 1 311 ? 60.139 -12.524 -13.463 1.00 35.75 311 VAL A C 1
ATOM 2366 O O . VAL A 1 311 ? 60.839 -12.904 -14.389 1.00 35.75 311 VAL A O 1
ATOM 2369 N N . LEU A 1 312 ? 59.268 -11.509 -13.628 1.00 33.69 312 LEU A N 1
ATOM 2370 C CA . LEU A 1 312 ? 59.643 -10.081 -13.806 1.00 33.69 312 LEU A CA 1
ATOM 2371 C C . LEU A 1 312 ? 58.434 -9.169 -14.120 1.00 33.69 312 LEU A C 1
ATOM 2373 O O . LEU A 1 312 ? 57.557 -9.510 -14.908 1.00 33.69 312 LEU A O 1
ATOM 2377 N N . ASN A 1 313 ? 58.465 -7.981 -13.510 1.00 34.12 313 ASN A N 1
ATOM 2378 C CA . ASN A 1 313 ? 57.681 -6.776 -13.812 1.00 34.12 313 ASN A CA 1
ATOM 2379 C C . ASN A 1 313 ? 57.729 -6.366 -15.295 1.00 34.12 313 ASN A C 1
ATOM 2381 O O . ASN A 1 313 ? 58.815 -6.415 -15.868 1.00 34.12 313 ASN A O 1
ATOM 2385 N N . VAL A 1 314 ? 56.621 -5.813 -15.817 1.00 42.28 314 VAL A N 1
ATOM 2386 C CA . VAL A 1 314 ? 56.435 -4.397 -16.238 1.00 42.28 314 VAL A CA 1
ATOM 2387 C C . VAL A 1 314 ? 54.950 -4.056 -16.108 1.00 42.28 314 VAL A C 1
ATOM 2389 O O . VAL A 1 314 ? 54.126 -4.906 -16.510 1.00 42.28 314 VAL A O 1
#

Secondary structure (DSSP, 8-state):
-TTTTT-HHHHHHHHHTTSTT-EEEEEETTTTEEEEEE---------SSPPPTHHHHTS------PPPTTT-SS---TT--HHHHHHHHHHHHHHHHTHHHHHH--PPPPTT--HHHHHHHHHHHHHHHHH-TTHHHHHHHHHHHHHHHHTTTTTHHHHHHHHHHHHHHHHHT-SEEEHHHHHHHHHT-TTSTTTTBTTTTBPPPHHHHHHHHHTTT---EE--BTTB--EEEEGGGGHHHHHHHSPPP-----------------PPPPPPP----------------------PPPP---------------

pLDDT: mean 73.13, std 22.78, range [27.11, 98.19]